Protein AF-A0A832GLR0-F1 (afdb_monomer)

Foldseek 3Di:
DDDDDPVVVDDPVVVVVVVVLVVVVLVCLLQQFALLSLLVVLVVVLVVLVEDDLDLQWHKHDDPSRKIKTKHAAPDDLLLAEEEEEAAQGAKFWKFDLQQWDDDPLFIWGWTAIFFDDQQVVQAPAWKWKWWWFQDPVRDIFTDTAQQDPPGDTKGQHDDDPVPLVVQAVVDDSCRSDDRRSSIITDDRDFDDPDDPDPVVVPPRTSVVVQVVCCVPTVDHSNRSNRITMTMDGYYTWAQDDPVSPDIDHGCVWPVVSVSVVSVVVSPDDNHNHMYMYIYAYDVRVPQDDCRGPPHCVVVVVVLSSCVSSVHHSDPVSSVSNVVSYDYDHDGDDDD

InterPro domains:
  IPR001948 Peptidase M18 [PF02127] (28-335)
  IPR001948 Peptidase M18 [PR00932] (82-98)
  IPR001948 Peptidase M18 [PR00932] (115-135)
  IPR001948 Peptidase M18 [PR00932] (151-168)
  IPR001948 Peptidase M18 [PR00932] (281-299)
  IPR001948 Peptidase M18 [PR00932] (326-336)
  IPR001948 Peptidase M18 [PTHR28570] (14-334)
  IPR023358 Peptidase M18, domain 2 [G3DSA:2.30.250.10] (92-236)

Structure (mmCIF, N/CA/C/O backbone):
data_AF-A0A832GLR0-F1
#
_entry.id   AF-A0A832GLR0-F1
#
loop_
_atom_site.group_PDB
_atom_site.id
_atom_site.type_symbol
_atom_site.label_atom_id
_atom_site.label_alt_id
_atom_site.label_comp_id
_atom_site.label_asym_id
_atom_site.label_entity_id
_atom_site.label_seq_id
_atom_site.pdbx_PDB_ins_code
_atom_site.Cartn_x
_atom_site.Cartn_y
_atom_site.Cartn_z
_atom_site.occupancy
_atom_site.B_iso_or_equiv
_atom_site.auth_seq_id
_atom_site.auth_comp_id
_atom_site.auth_asym_id
_atom_site.auth_atom_id
_atom_site.pdbx_PDB_model_num
ATOM 1 N N . MET A 1 1 ? 0.154 28.293 -25.600 1.00 76.81 1 MET A N 1
ATOM 2 C CA . MET A 1 1 ? -0.725 27.185 -26.030 1.00 76.81 1 MET A CA 1
ATOM 3 C C . MET A 1 1 ? -1.751 27.001 -24.933 1.00 76.81 1 MET A C 1
ATOM 5 O O . MET A 1 1 ? -1.339 26.939 -23.783 1.00 76.81 1 MET A O 1
ATOM 9 N N . GLU A 1 2 ? -3.040 26.994 -25.261 1.00 89.00 2 GLU A N 1
ATOM 10 C CA . GLU A 1 2 ? -4.095 26.697 -24.285 1.00 89.00 2 GLU A CA 1
ATOM 11 C C . GLU A 1 2 ? -4.192 25.177 -24.075 1.00 89.00 2 GLU A C 1
ATOM 13 O O . GLU A 1 2 ? -4.068 24.432 -25.057 1.00 89.00 2 GLU A O 1
ATOM 18 N N . PRO A 1 3 ? -4.366 24.699 -22.829 1.00 90.38 3 PRO A N 1
ATOM 19 C CA . PRO A 1 3 ? -4.576 23.283 -22.564 1.00 90.38 3 PRO A CA 1
ATOM 20 C C . PRO A 1 3 ? -5.894 22.828 -23.201 1.00 90.38 3 PRO A C 1
ATOM 22 O O . PRO A 1 3 ? -6.911 23.510 -23.100 1.00 90.38 3 PRO A O 1
ATOM 25 N N . LYS A 1 4 ? -5.866 21.676 -23.874 1.00 94.50 4 LYS A N 1
ATOM 26 C CA . LYS A 1 4 ? -7.051 21.054 -24.477 1.00 94.50 4 LYS A CA 1
ATOM 27 C C . LYS A 1 4 ? -7.546 19.922 -23.593 1.00 94.50 4 LYS A C 1
ATOM 29 O O . LYS A 1 4 ? -6.740 19.209 -22.999 1.00 94.50 4 LYS A O 1
ATOM 34 N N . HIS A 1 5 ? -8.860 19.745 -23.540 1.00 94.56 5 HIS A N 1
ATOM 35 C CA . HIS A 1 5 ? -9.459 18.648 -22.801 1.00 94.56 5 HIS A CA 1
ATOM 36 C C . HIS A 1 5 ? -9.165 17.313 -23.501 1.00 94.56 5 HIS A C 1
ATOM 38 O O . HIS A 1 5 ? -9.230 17.224 -24.726 1.00 94.56 5 HIS A O 1
ATOM 44 N N . VAL A 1 6 ? -8.851 16.260 -22.738 1.00 94.25 6 VAL A N 1
ATOM 45 C CA . VAL A 1 6 ? -8.443 14.958 -23.303 1.00 94.25 6 VAL A CA 1
ATOM 46 C C . VAL A 1 6 ? -9.524 14.384 -24.225 1.00 94.25 6 VAL A C 1
ATOM 48 O O . VAL A 1 6 ? -9.204 13.919 -25.314 1.00 94.25 6 VAL A O 1
ATOM 51 N N . TYR A 1 7 ? -10.804 14.500 -23.851 1.00 93.56 7 TYR A N 1
ATOM 52 C CA . TYR A 1 7 ? -11.926 14.005 -24.665 1.00 93.56 7 TYR A CA 1
ATOM 53 C C . TYR A 1 7 ? -12.122 14.736 -26.003 1.00 93.56 7 TYR A C 1
ATOM 55 O O . TYR A 1 7 ? -12.775 14.182 -26.885 1.00 93.56 7 TYR A O 1
ATOM 63 N N . ASP A 1 8 ? -11.533 15.922 -26.183 1.00 95.38 8 ASP A N 1
ATOM 64 C CA . ASP A 1 8 ? -11.546 16.634 -27.469 1.00 95.38 8 ASP A CA 1
ATOM 65 C C . ASP A 1 8 ? -10.454 16.122 -28.422 1.00 95.38 8 ASP A C 1
ATOM 67 O O . ASP A 1 8 ? -10.450 16.448 -29.610 1.00 95.38 8 ASP A O 1
ATOM 71 N N . LEU A 1 9 ? -9.489 15.361 -27.895 1.00 95.31 9 LEU A N 1
ATOM 72 C CA . LEU A 1 9 ? -8.311 14.884 -28.619 1.00 95.31 9 LEU A CA 1
ATOM 73 C C . LEU A 1 9 ? -8.406 13.413 -29.022 1.00 95.31 9 LEU A C 1
ATOM 75 O O . LEU A 1 9 ? -7.721 13.010 -29.959 1.00 95.31 9 LEU A O 1
ATOM 79 N N . ILE A 1 10 ? -9.228 12.632 -28.321 1.00 96.06 10 ILE A N 1
ATOM 80 C CA . ILE A 1 10 ? -9.304 11.178 -28.478 1.00 96.06 10 ILE A CA 1
ATOM 81 C C . ILE A 1 10 ? -10.542 10.733 -29.262 1.00 96.06 10 ILE A C 1
ATOM 83 O O . ILE A 1 10 ? -11.628 11.311 -29.162 1.00 96.06 10 ILE A O 1
ATOM 87 N N . GLY A 1 11 ? -10.392 9.656 -30.029 1.00 96.44 11 GLY A N 1
ATOM 88 C CA . GLY A 1 11 ? -11.481 9.025 -30.773 1.00 96.44 11 GLY A CA 1
ATOM 89 C C . GLY A 1 11 ? -12.265 7.986 -29.963 1.00 96.44 11 GLY A C 1
ATOM 90 O O . GLY A 1 11 ? -11.885 7.578 -28.870 1.00 96.44 11 GLY A O 1
ATOM 91 N N . GLU A 1 12 ? -13.346 7.466 -30.548 1.00 95.50 12 GLU A N 1
ATOM 92 C CA . GLU A 1 12 ? -14.192 6.427 -29.928 1.00 95.50 12 GLU A CA 1
ATOM 93 C C . GLU A 1 12 ? -13.445 5.131 -29.581 1.00 95.50 12 GLU A C 1
ATOM 95 O O . GLU A 1 12 ? -13.830 4.408 -28.662 1.00 95.50 12 GLU A O 1
ATOM 100 N N . LYS A 1 13 ? -12.373 4.810 -30.313 1.00 96.69 13 LYS A N 1
ATOM 101 C CA . LYS A 1 13 ? -11.545 3.638 -30.015 1.00 96.69 13 LYS A CA 1
ATOM 102 C C . LYS A 1 13 ? -10.763 3.827 -28.712 1.00 96.69 13 LYS A C 1
ATOM 104 O O . LYS A 1 13 ? -10.806 2.946 -27.863 1.00 96.69 13 LYS A O 1
ATOM 109 N N . GLU A 1 14 ? -10.104 4.972 -28.556 1.00 96.06 14 GLU A N 1
ATOM 110 C CA . GLU A 1 14 ? -9.317 5.308 -27.364 1.00 96.06 14 GLU A CA 1
ATOM 111 C C . GLU A 1 14 ? -10.211 5.431 -26.128 1.00 96.06 14 GLU A C 1
ATOM 113 O O . GLU A 1 14 ? -9.846 4.940 -25.068 1.00 96.06 14 GLU A O 1
ATOM 118 N N . LYS A 1 15 ? -11.431 5.973 -26.264 1.00 94.88 15 LYS A N 1
ATOM 119 C CA . LYS A 1 15 ? -12.416 5.987 -25.166 1.00 94.88 15 LYS A CA 1
ATOM 120 C C . LYS A 1 15 ? -12.714 4.580 -24.634 1.00 94.88 15 LYS A C 1
ATOM 122 O O . LYS A 1 15 ? -12.643 4.350 -23.435 1.00 94.88 15 LYS A O 1
ATOM 127 N N . LYS A 1 16 ? -12.934 3.603 -25.521 1.00 95.50 16 LYS A N 1
ATOM 128 C CA . LYS A 1 16 ? -13.147 2.198 -25.118 1.00 95.50 16 LYS A CA 1
ATOM 129 C C . LYS A 1 16 ? -11.912 1.556 -24.484 1.00 95.50 16 LYS A C 1
ATOM 131 O O . LYS A 1 16 ? -12.044 0.612 -23.706 1.00 95.50 16 LYS A O 1
ATOM 136 N N . GLU A 1 17 ? -10.715 1.989 -24.870 1.00 95.88 17 GLU A N 1
ATOM 137 C CA . GLU A 1 17 ? -9.466 1.542 -24.245 1.00 95.88 17 GLU A CA 1
ATOM 138 C C . GLU A 1 17 ? -9.322 2.141 -22.838 1.00 95.88 17 GLU A C 1
ATOM 140 O O . GLU A 1 17 ? -8.977 1.410 -21.910 1.00 95.88 17 GLU A O 1
ATOM 145 N N . ILE A 1 18 ? -9.692 3.414 -22.658 1.00 95.56 18 ILE A N 1
ATOM 146 C CA . ILE A 1 18 ? -9.757 4.087 -21.354 1.00 95.56 18 ILE A CA 1
ATOM 147 C C . ILE A 1 18 ? -10.745 3.382 -20.425 1.00 95.56 18 ILE A C 1
ATOM 149 O O . ILE A 1 18 ? -10.386 3.119 -19.279 1.00 95.56 18 ILE A O 1
ATOM 153 N N . ASP A 1 19 ? -11.940 3.019 -20.899 1.00 95.25 19 ASP A N 1
ATOM 154 C CA . ASP A 1 19 ? -12.940 2.317 -20.081 1.00 95.25 19 ASP A CA 1
ATOM 155 C C . ASP A 1 19 ? -12.371 1.007 -19.512 1.00 95.25 19 ASP A C 1
ATOM 157 O O . ASP A 1 19 ? -12.383 0.781 -18.303 1.00 95.25 19 ASP A O 1
ATOM 161 N N . LYS A 1 20 ? -11.760 0.178 -20.369 1.00 96.81 20 LYS A N 1
ATOM 162 C CA . LYS A 1 20 ? -11.131 -1.089 -19.955 1.00 96.81 20 LYS A CA 1
ATOM 163 C C . LYS A 1 20 ? -9.955 -0.878 -19.006 1.00 96.81 20 LYS A C 1
ATOM 165 O O . LYS A 1 20 ? -9.793 -1.630 -18.045 1.00 96.81 20 LYS A O 1
ATOM 170 N N . PHE A 1 21 ? -9.118 0.123 -19.282 1.00 97.44 21 PHE A N 1
ATOM 171 C CA . PHE A 1 21 ? -7.998 0.476 -18.413 1.00 97.44 21 PHE A CA 1
ATOM 172 C C . PHE A 1 21 ? -8.498 0.909 -17.029 1.00 97.44 21 PHE A C 1
ATOM 174 O O . PHE A 1 21 ? -7.940 0.516 -16.005 1.00 97.44 21 PHE A O 1
ATOM 181 N N . THR A 1 22 ? -9.596 1.663 -17.003 1.00 97.81 22 THR A N 1
ATOM 182 C CA . THR A 1 22 ? -10.228 2.178 -15.788 1.00 97.81 22 THR A CA 1
ATOM 183 C C . THR A 1 22 ? -10.862 1.054 -14.978 1.00 97.81 22 THR A C 1
ATOM 185 O O . THR A 1 22 ? -10.641 0.988 -13.773 1.00 97.81 22 THR A O 1
ATOM 188 N N . GLU A 1 23 ? -11.577 0.121 -15.611 1.00 98.00 23 GLU A N 1
ATOM 189 C CA . GLU A 1 23 ? -12.117 -1.076 -14.949 1.00 98.00 23 GLU A CA 1
ATOM 190 C C . GLU A 1 23 ? -11.011 -1.894 -14.267 1.00 98.00 23 GLU A C 1
ATOM 192 O O . GLU A 1 23 ? -11.129 -2.262 -13.094 1.00 98.00 23 GLU A O 1
ATOM 197 N N . ALA A 1 24 ? -9.899 -2.127 -14.969 1.00 98.12 24 ALA A N 1
ATOM 198 C CA . ALA A 1 24 ? -8.761 -2.860 -14.423 1.00 98.12 24 ALA A CA 1
ATOM 199 C C . ALA A 1 24 ? -8.062 -2.098 -13.281 1.00 98.12 24 ALA A C 1
ATOM 201 O O . ALA A 1 24 ? -7.611 -2.715 -12.311 1.00 98.12 24 ALA A O 1
ATOM 202 N N . TYR A 1 25 ? -7.990 -0.767 -13.363 1.00 98.56 25 TYR A N 1
ATOM 203 C CA . TYR A 1 25 ? -7.456 0.077 -12.295 1.00 98.56 25 TYR A CA 1
ATOM 204 C C . TYR A 1 25 ? -8.367 0.101 -11.056 1.00 98.56 25 TYR A C 1
ATOM 206 O O . TYR A 1 25 ? -7.884 0.000 -9.926 1.00 98.56 25 TYR A O 1
ATOM 214 N N . VAL A 1 26 ? -9.688 0.158 -11.250 1.00 98.56 26 VAL A N 1
ATOM 215 C CA . VAL A 1 26 ? -10.682 0.056 -10.171 1.00 98.56 26 VAL A CA 1
ATOM 216 C C . VAL A 1 26 ? -10.558 -1.285 -9.448 1.00 98.56 26 VAL A C 1
ATOM 218 O O . VAL A 1 26 ? -10.618 -1.314 -8.217 1.00 98.56 26 VAL A O 1
ATOM 221 N N . GLU A 1 27 ? -10.348 -2.390 -10.170 1.00 98.31 27 GLU A N 1
ATOM 222 C CA . GLU A 1 27 ? -10.112 -3.700 -9.548 1.00 98.31 27 GLU A CA 1
ATOM 223 C C . GLU A 1 27 ? -8.810 -3.722 -8.738 1.00 98.31 27 GLU A C 1
ATOM 225 O O . GLU A 1 27 ? -8.793 -4.189 -7.596 1.00 98.31 27 GLU A O 1
ATOM 230 N N . PHE A 1 28 ? -7.734 -3.159 -9.288 1.00 98.50 28 PHE A N 1
ATOM 231 C CA . PHE A 1 28 ? -6.457 -3.036 -8.590 1.00 98.50 28 PHE A CA 1
ATOM 232 C C . PHE A 1 28 ? -6.599 -2.249 -7.276 1.00 98.50 28 PHE A C 1
ATOM 234 O O . PHE A 1 28 ? -6.287 -2.783 -6.216 1.00 98.50 28 PHE A O 1
ATOM 241 N N . LEU A 1 29 ? -7.182 -1.044 -7.292 1.00 97.88 29 LEU A N 1
ATOM 242 C CA . LEU A 1 29 ? -7.436 -0.257 -6.070 1.00 97.88 29 LEU A CA 1
ATOM 243 C C . LEU A 1 29 ? -8.386 -0.938 -5.073 1.00 97.88 29 LEU A C 1
ATOM 245 O O . LEU A 1 29 ? -8.389 -0.637 -3.874 1.00 97.88 29 LEU A O 1
ATOM 249 N N . SER A 1 30 ? -9.266 -1.804 -5.569 1.00 97.88 30 SER A N 1
ATOM 250 C CA . SER A 1 30 ? -10.220 -2.528 -4.732 1.00 97.88 30 SER A CA 1
ATOM 251 C C . SER A 1 30 ? -9.571 -3.681 -3.975 1.00 97.88 30 SER A C 1
ATOM 253 O O . SER A 1 30 ? -10.053 -4.030 -2.906 1.00 97.88 30 SER A O 1
ATOM 255 N N . THR A 1 31 ? -8.496 -4.257 -4.509 1.00 96.25 31 THR A N 1
ATOM 256 C CA . THR A 1 31 ? -7.853 -5.466 -3.968 1.00 96.25 31 THR A CA 1
ATOM 257 C C . THR A 1 31 ? -6.491 -5.199 -3.335 1.00 96.25 31 THR A C 1
ATOM 259 O O . THR A 1 31 ? -6.033 -5.993 -2.516 1.00 96.25 31 THR A O 1
ATOM 262 N N . VAL A 1 32 ? -5.858 -4.078 -3.680 1.00 97.88 32 VAL A N 1
ATOM 263 C CA . VAL A 1 32 ? -4.527 -3.688 -3.216 1.00 97.88 32 VAL A CA 1
ATOM 264 C C . VAL A 1 32 ? -4.638 -2.466 -2.307 1.00 97.88 32 VAL A C 1
ATOM 266 O O . VAL A 1 32 ? -4.861 -1.343 -2.768 1.00 97.88 32 VAL A O 1
ATOM 269 N N . LYS A 1 33 ? -4.483 -2.678 -0.995 1.00 98.00 33 LYS A N 1
ATOM 270 C CA . LYS A 1 33 ? -4.663 -1.639 0.032 1.00 98.00 33 LYS A CA 1
ATOM 271 C C . LYS A 1 33 ? -3.385 -1.304 0.794 1.00 98.00 33 LYS A C 1
ATOM 273 O O . LYS A 1 33 ? -3.345 -0.289 1.491 1.00 98.00 33 LYS A O 1
ATOM 278 N N . THR A 1 34 ? -2.340 -2.109 0.642 1.00 98.31 34 THR A N 1
ATOM 279 C CA . THR A 1 34 ? -1.041 -1.945 1.305 1.00 98.31 34 THR A CA 1
ATOM 280 C C . THR A 1 34 ? 0.116 -2.053 0.316 1.00 98.31 34 THR A C 1
ATOM 282 O O . THR A 1 34 ? -0.008 -2.635 -0.760 1.00 98.31 34 THR A O 1
ATOM 285 N N . GLU A 1 35 ? 1.281 -1.545 0.705 1.00 97.88 35 GLU A N 1
ATOM 286 C CA . GLU A 1 35 ? 2.527 -1.659 -0.053 1.00 97.88 35 GLU A CA 1
ATOM 287 C C . GLU A 1 35 ? 2.918 -3.124 -0.310 1.00 97.88 35 GLU A C 1
ATOM 289 O O . GLU A 1 35 ? 3.416 -3.465 -1.382 1.00 97.88 35 GLU A O 1
ATOM 294 N N . ARG A 1 36 ? 2.633 -4.020 0.647 1.00 98.06 36 ARG A N 1
ATOM 295 C CA . ARG A 1 36 ? 2.911 -5.458 0.512 1.00 98.06 36 ARG A CA 1
ATOM 296 C C . ARG A 1 36 ? 2.047 -6.092 -0.571 1.00 98.06 36 ARG A C 1
ATOM 298 O O . ARG A 1 36 ? 2.546 -6.841 -1.405 1.00 98.06 36 ARG A O 1
ATOM 305 N N . GLU A 1 37 ? 0.767 -5.744 -0.586 1.00 98.50 37 GLU A N 1
ATOM 306 C CA . GLU A 1 37 ? -0.168 -6.206 -1.611 1.00 98.50 37 GLU A CA 1
ATOM 307 C C . GLU A 1 37 ? 0.171 -5.626 -2.987 1.00 98.50 37 GLU A C 1
ATOM 309 O O . GLU A 1 37 ? 0.035 -6.334 -3.981 1.00 98.50 37 GLU A O 1
ATOM 314 N N . SER A 1 38 ? 0.678 -4.388 -3.060 1.00 98.56 38 SER A N 1
ATOM 315 C CA . SER A 1 38 ? 1.163 -3.798 -4.315 1.00 98.56 38 SER A CA 1
ATOM 316 C C . SER A 1 38 ? 2.323 -4.609 -4.888 1.00 98.56 38 SER A C 1
ATOM 318 O O . SER A 1 38 ? 2.305 -4.976 -6.064 1.00 98.56 38 SER A O 1
ATOM 320 N N . VAL A 1 39 ? 3.316 -4.947 -4.056 1.00 98.62 39 VAL A N 1
ATOM 321 C CA . VAL A 1 39 ? 4.443 -5.792 -4.478 1.00 98.62 39 VAL A CA 1
ATOM 322 C C . VAL A 1 39 ? 3.957 -7.169 -4.927 1.00 98.62 39 VAL A C 1
ATOM 324 O O . VAL A 1 39 ? 4.367 -7.628 -5.994 1.00 98.62 39 VAL A O 1
ATOM 327 N N . GLU A 1 40 ? 3.077 -7.816 -4.159 1.00 98.31 40 GLU A N 1
ATOM 328 C CA . GLU A 1 40 ? 2.496 -9.120 -4.506 1.00 98.31 40 GLU A CA 1
ATOM 329 C C . GLU A 1 40 ? 1.787 -9.074 -5.865 1.00 98.31 40 GLU A C 1
ATOM 331 O O . GLU A 1 40 ? 2.110 -9.872 -6.749 1.00 98.31 40 GLU A O 1
ATOM 336 N N . PHE A 1 41 ? 0.907 -8.090 -6.068 1.00 98.56 41 PHE A N 1
ATOM 337 C CA . PHE A 1 41 ? 0.162 -7.891 -7.309 1.00 98.56 41 PHE A CA 1
ATOM 338 C C . PHE A 1 41 ? 1.092 -7.737 -8.519 1.00 98.56 41 PHE A C 1
ATOM 340 O O . PHE A 1 41 ? 0.956 -8.456 -9.516 1.00 98.56 41 PHE A O 1
ATOM 347 N N . PHE A 1 42 ? 2.076 -6.838 -8.436 1.00 98.62 42 PHE A N 1
ATOM 348 C CA . PHE A 1 42 ? 3.004 -6.605 -9.542 1.00 98.62 42 PHE A CA 1
ATOM 349 C C . PHE A 1 42 ? 3.908 -7.815 -9.795 1.00 98.62 42 PHE A C 1
ATOM 351 O O . PHE A 1 42 ? 4.151 -8.159 -10.951 1.00 98.62 42 PHE A O 1
ATOM 358 N N . CYS A 1 43 ? 4.361 -8.518 -8.753 1.00 98.44 43 CYS A N 1
ATOM 359 C CA . CYS A 1 43 ? 5.155 -9.738 -8.907 1.00 98.44 43 CYS A CA 1
ATOM 360 C C . CYS A 1 43 ? 4.368 -10.860 -9.587 1.00 98.44 43 CYS A C 1
ATOM 362 O O . CYS A 1 43 ? 4.898 -11.548 -10.459 1.00 98.44 43 CYS A O 1
ATOM 364 N N . GLU A 1 44 ? 3.108 -11.069 -9.205 1.00 98.12 44 GLU A N 1
ATOM 365 C CA . GLU A 1 44 ? 2.242 -12.048 -9.861 1.00 98.12 44 GLU A CA 1
ATOM 366 C C . GLU A 1 44 ? 2.019 -11.706 -11.334 1.00 98.12 44 GLU A C 1
ATOM 368 O O . GLU A 1 44 ? 2.117 -12.587 -12.191 1.00 98.12 44 GLU A O 1
ATOM 373 N N . ALA A 1 45 ? 1.768 -10.432 -11.641 1.00 97.94 45 ALA A N 1
ATOM 374 C CA . ALA A 1 45 ? 1.624 -9.970 -13.013 1.00 97.94 45 ALA A CA 1
ATOM 375 C C . ALA A 1 45 ? 2.920 -10.159 -13.824 1.00 97.94 45 ALA A C 1
ATOM 377 O O . ALA A 1 45 ? 2.864 -10.678 -14.933 1.00 97.94 45 ALA A O 1
ATOM 378 N N . LEU A 1 46 ? 4.087 -9.828 -13.263 1.00 98.12 46 LEU A N 1
ATOM 379 C CA . LEU A 1 46 ? 5.395 -10.035 -13.899 1.00 98.12 46 LEU A CA 1
ATOM 380 C C . LEU A 1 46 ? 5.660 -11.511 -14.211 1.00 98.12 46 LEU A C 1
ATOM 382 O O . LEU A 1 46 ? 6.063 -11.844 -15.324 1.00 98.12 46 LEU A O 1
ATOM 386 N N . ARG A 1 47 ? 5.392 -12.410 -13.256 1.00 97.69 47 ARG A N 1
ATOM 387 C CA . ARG A 1 47 ? 5.565 -13.858 -13.454 1.00 97.69 47 ARG A CA 1
ATOM 388 C C . ARG A 1 47 ? 4.666 -14.396 -14.568 1.00 97.69 47 ARG A C 1
ATOM 390 O O . ARG A 1 47 ? 5.111 -15.244 -15.335 1.00 97.69 47 ARG A O 1
ATOM 397 N N . LYS A 1 48 ? 3.430 -13.895 -14.688 1.00 97.06 48 LYS A N 1
ATOM 398 C CA . LYS A 1 48 ? 2.509 -14.261 -15.783 1.00 97.06 48 LYS A CA 1
ATOM 399 C C . LYS A 1 48 ? 3.031 -13.830 -17.158 1.00 97.06 48 LYS A C 1
ATOM 401 O O . LYS A 1 48 ? 2.805 -14.542 -18.127 1.00 97.06 48 LYS A O 1
ATOM 406 N N . GLU A 1 49 ? 3.767 -12.723 -17.225 1.00 95.25 49 GLU A N 1
ATOM 407 C CA . GLU A 1 49 ? 4.441 -12.238 -18.441 1.00 95.25 49 GLU A CA 1
ATOM 408 C C . GLU A 1 49 ? 5.808 -12.912 -18.691 1.00 95.25 49 GLU A C 1
ATOM 410 O O . GLU A 1 49 ? 6.509 -12.563 -19.635 1.00 95.25 49 GLU A O 1
ATOM 415 N N . GLY A 1 50 ? 6.217 -13.873 -17.852 1.00 95.69 50 GLY A N 1
ATOM 416 C CA . GLY A 1 50 ? 7.464 -14.627 -18.018 1.00 95.69 50 GLY A CA 1
ATOM 417 C C . GLY A 1 50 ? 8.707 -13.991 -17.388 1.00 95.69 50 GLY A C 1
ATOM 418 O O . GLY A 1 50 ? 9.803 -14.539 -17.526 1.00 95.69 50 GLY A O 1
ATOM 419 N N . PHE A 1 51 ? 8.565 -12.882 -16.656 1.00 96.88 51 PHE A N 1
ATOM 420 C CA . PHE A 1 51 ? 9.678 -12.293 -15.911 1.00 96.88 51 PHE A CA 1
ATOM 421 C C . PHE A 1 51 ? 10.090 -13.199 -14.747 1.00 96.88 51 PHE A C 1
ATOM 423 O O . PHE A 1 51 ? 9.260 -13.846 -14.103 1.00 96.88 51 PHE A O 1
ATOM 430 N N . GLN A 1 52 ? 11.386 -13.198 -14.435 1.00 95.44 52 GLN A N 1
ATOM 431 C CA . GLN A 1 52 ? 11.966 -14.013 -13.369 1.00 95.44 52 GLN A CA 1
ATOM 432 C C . GLN A 1 52 ? 12.648 -13.144 -12.315 1.00 95.44 52 GLN A C 1
ATOM 434 O O . GLN A 1 52 ? 13.254 -12.117 -12.627 1.00 95.44 52 GLN A O 1
ATOM 439 N N . GLU A 1 53 ? 12.594 -13.572 -11.058 1.00 96.62 53 GLU A N 1
ATOM 440 C CA . GLU A 1 53 ? 13.341 -12.897 -10.002 1.00 96.62 53 GLU A CA 1
ATOM 441 C C . GLU A 1 53 ? 14.848 -13.052 -10.265 1.00 96.62 53 GLU A C 1
ATOM 443 O O . GLU A 1 53 ? 15.343 -14.163 -10.450 1.00 96.62 53 GLU A O 1
ATOM 448 N N . GLY A 1 54 ? 15.572 -11.935 -10.366 1.00 94.44 54 GLY A N 1
ATOM 449 C CA . GLY A 1 54 ? 16.983 -11.927 -10.770 1.00 94.44 54 GLY A CA 1
ATOM 450 C C . GLY A 1 54 ? 17.240 -12.241 -12.254 1.00 94.44 54 GLY A C 1
ATOM 451 O O . GLY A 1 54 ? 18.388 -12.479 -12.633 1.00 94.44 54 GLY A O 1
ATOM 452 N N . GLY A 1 55 ? 16.208 -12.248 -13.105 1.00 94.12 55 GLY A N 1
ATOM 453 C CA . GLY A 1 55 ? 16.329 -12.564 -14.531 1.00 94.12 55 GLY A CA 1
ATOM 454 C C . GLY A 1 55 ? 17.282 -11.627 -15.283 1.00 94.12 55 GLY A C 1
ATOM 455 O O . GLY A 1 55 ? 17.236 -10.412 -15.132 1.00 94.12 55 GLY A O 1
ATOM 456 N N . GLN A 1 56 ? 18.166 -12.166 -16.129 1.00 89.44 56 GLN A N 1
ATOM 457 C CA . GLN A 1 56 ? 19.203 -11.340 -16.761 1.00 89.44 56 GLN A CA 1
ATOM 458 C C . GLN A 1 56 ? 18.613 -10.286 -17.709 1.00 89.44 56 GLN A C 1
ATOM 460 O O . GLN A 1 56 ? 18.843 -9.095 -17.505 1.00 89.44 56 GLN A O 1
ATOM 465 N N . ARG A 1 57 ? 17.857 -10.706 -18.733 1.00 91.44 57 ARG A N 1
ATOM 466 C CA . ARG A 1 57 ? 17.294 -9.806 -19.756 1.00 91.44 57 ARG A CA 1
ATOM 467 C C . ARG A 1 57 ? 16.006 -9.131 -19.296 1.00 91.44 57 ARG A C 1
ATOM 469 O O . ARG A 1 57 ? 15.867 -7.926 -19.458 1.00 91.44 57 ARG A O 1
ATOM 476 N N . GLU A 1 58 ? 15.100 -9.906 -18.725 1.00 95.44 58 GLU A N 1
ATOM 477 C CA . GLU A 1 58 ? 13.828 -9.459 -18.165 1.00 95.44 58 GLU A CA 1
ATOM 478 C C . GLU A 1 58 ? 13.741 -10.034 -16.763 1.00 95.44 58 GLU A C 1
ATOM 480 O O . GLU A 1 58 ? 13.773 -11.254 -16.580 1.00 95.44 58 GLU A O 1
ATOM 485 N N . GLY A 1 59 ? 13.709 -9.159 -15.766 1.00 96.69 59 GLY A N 1
ATOM 486 C CA . GLY A 1 59 ? 13.744 -9.610 -14.391 1.00 96.69 59 GLY A CA 1
ATOM 487 C C . GLY A 1 59 ? 13.143 -8.626 -13.417 1.00 96.69 59 GLY A C 1
ATOM 488 O O . GLY A 1 59 ? 12.812 -7.489 -13.758 1.00 96.69 59 GLY A O 1
ATOM 489 N N . PHE A 1 60 ? 12.974 -9.102 -12.194 1.00 98.38 60 PHE A N 1
ATOM 490 C CA . PHE A 1 60 ? 12.561 -8.277 -11.075 1.00 98.38 60 PHE A CA 1
ATOM 491 C C . PHE A 1 60 ? 13.313 -8.648 -9.800 1.00 98.38 60 PHE A C 1
ATOM 493 O O . PHE A 1 60 ? 13.965 -9.687 -9.718 1.00 98.38 60 PHE A O 1
ATOM 500 N N . PHE A 1 61 ? 13.262 -7.765 -8.815 1.00 97.88 61 PHE A N 1
ATOM 501 C CA . PHE A 1 61 ? 13.913 -7.920 -7.526 1.00 97.88 61 PHE A CA 1
ATOM 502 C C . PHE A 1 61 ? 12.980 -7.393 -6.443 1.00 97.88 61 PHE A C 1
ATOM 504 O O . PHE A 1 61 ? 12.525 -6.249 -6.518 1.00 97.88 61 PHE A O 1
ATOM 511 N N . VAL A 1 62 ? 12.710 -8.229 -5.442 1.00 98.06 62 VAL A N 1
ATOM 512 C CA . VAL A 1 62 ? 11.874 -7.880 -4.294 1.00 98.06 62 VAL A CA 1
ATOM 513 C C . VAL A 1 62 ? 12.746 -7.725 -3.061 1.00 98.06 62 VAL A C 1
ATOM 515 O O . VAL A 1 62 ? 13.597 -8.562 -2.767 1.00 98.06 62 VAL A O 1
ATOM 518 N N . TYR A 1 63 ? 12.486 -6.682 -2.277 1.00 97.50 63 TYR A N 1
ATOM 519 C CA . TYR A 1 63 ? 13.106 -6.522 -0.970 1.00 97.50 63 TYR A CA 1
ATOM 520 C C . TYR A 1 63 ? 12.050 -6.326 0.117 1.00 97.50 63 TYR A C 1
ATOM 522 O O . TYR A 1 63 ? 11.210 -5.427 0.053 1.00 97.50 63 TYR A O 1
ATOM 530 N N . LYS A 1 64 ? 12.072 -7.225 1.113 1.00 95.00 64 LYS A N 1
ATOM 531 C CA . LYS A 1 64 ? 11.158 -7.270 2.274 1.00 95.00 64 LYS A CA 1
ATOM 532 C C . LYS A 1 64 ? 9.658 -7.282 1.942 1.00 95.00 64 LYS A C 1
ATOM 534 O O . LYS A 1 64 ? 8.842 -7.020 2.827 1.00 95.00 64 LYS A O 1
ATOM 539 N N . ASN A 1 65 ? 9.302 -7.615 0.700 1.00 96.50 65 ASN A N 1
ATOM 540 C CA . ASN A 1 65 ? 7.943 -7.511 0.165 1.00 96.50 65 ASN A CA 1
ATOM 541 C C . ASN A 1 65 ? 7.351 -6.095 0.337 1.00 96.50 65 ASN A C 1
ATOM 543 O O . ASN A 1 65 ? 6.177 -5.957 0.636 1.00 96.50 65 ASN A O 1
ATOM 547 N N . LYS A 1 66 ? 8.189 -5.052 0.247 1.00 97.19 66 LYS A N 1
ATOM 548 C CA . LYS A 1 66 ? 7.781 -3.630 0.298 1.00 97.19 66 LYS A CA 1
ATOM 549 C C . LYS A 1 66 ? 8.502 -2.751 -0.723 1.00 97.19 66 LYS A C 1
ATOM 551 O O . LYS A 1 66 ? 8.159 -1.596 -0.900 1.00 97.19 66 LYS A O 1
ATOM 556 N N . PHE A 1 67 ? 9.523 -3.296 -1.373 1.00 98.19 67 PHE A N 1
ATOM 557 C CA . PHE A 1 67 ? 10.210 -2.675 -2.490 1.00 98.19 67 PHE A CA 1
ATOM 558 C C . PHE A 1 67 ? 10.217 -3.665 -3.646 1.00 98.19 67 PHE A C 1
ATOM 560 O O . PHE A 1 67 ? 10.518 -4.849 -3.442 1.00 98.19 67 PHE A O 1
ATOM 567 N N . LEU A 1 68 ? 9.922 -3.171 -4.843 1.00 98.62 68 LEU A N 1
ATOM 568 C CA . LEU A 1 68 ? 10.004 -3.933 -6.079 1.00 98.62 68 LEU A CA 1
ATOM 569 C C . LEU A 1 68 ? 10.727 -3.104 -7.132 1.00 98.62 68 LEU A C 1
ATOM 571 O O . LEU A 1 68 ? 10.396 -1.949 -7.375 1.00 98.62 68 LEU A O 1
ATOM 575 N N . ALA A 1 69 ? 11.682 -3.734 -7.798 1.00 98.44 69 ALA A N 1
ATOM 576 C CA . ALA A 1 69 ? 12.259 -3.227 -9.026 1.00 98.44 69 ALA A CA 1
ATOM 577 C C . ALA A 1 69 ? 12.010 -4.228 -10.148 1.00 98.44 69 ALA A C 1
ATOM 579 O O . ALA A 1 69 ? 12.257 -5.416 -9.955 1.00 98.44 69 ALA A O 1
ATOM 580 N N . CYS A 1 70 ? 11.580 -3.774 -11.320 1.00 98.44 70 CYS A N 1
ATOM 581 C CA . CYS A 1 70 ? 11.500 -4.608 -12.518 1.00 98.44 70 CYS A CA 1
ATOM 582 C C . CYS A 1 70 ? 12.221 -3.944 -13.688 1.00 98.44 70 CYS A C 1
ATOM 584 O O . CYS A 1 70 ? 12.186 -2.725 -13.847 1.00 98.44 70 CYS A O 1
ATOM 586 N N . TRP A 1 71 ? 12.916 -4.744 -14.495 1.00 98.00 71 TRP A N 1
ATOM 587 C CA . TRP A 1 71 ? 13.731 -4.247 -15.596 1.00 98.00 71 TRP A CA 1
ATOM 588 C C . TRP A 1 71 ? 13.567 -5.065 -16.867 1.00 98.00 71 TRP A C 1
ATOM 590 O O . TRP A 1 71 ? 13.323 -6.273 -16.846 1.00 98.00 71 TRP A O 1
ATOM 600 N N . ARG A 1 72 ? 13.788 -4.384 -17.989 1.00 97.44 72 ARG A N 1
ATOM 601 C CA . ARG A 1 72 ? 13.988 -4.985 -19.305 1.00 97.44 72 ARG A CA 1
ATOM 602 C C . ARG A 1 72 ? 15.266 -4.409 -19.894 1.00 97.44 72 ARG A C 1
ATOM 604 O O . ARG A 1 72 ? 15.376 -3.195 -20.075 1.00 97.44 72 ARG A O 1
ATOM 611 N N . ARG A 1 73 ? 16.241 -5.271 -20.179 1.00 95.88 73 ARG A N 1
ATOM 612 C CA . ARG A 1 73 ? 17.515 -4.864 -20.775 1.00 95.88 73 ARG A CA 1
ATOM 613 C C . ARG A 1 73 ? 17.308 -4.301 -22.167 1.00 95.88 73 ARG A C 1
ATOM 615 O O . ARG A 1 73 ? 16.554 -4.856 -22.970 1.00 95.88 73 ARG A O 1
ATOM 622 N N . GLY A 1 74 ? 18.011 -3.208 -22.423 1.00 96.25 74 GLY A N 1
ATOM 623 C CA . GLY A 1 74 ? 18.034 -2.573 -23.724 1.00 96.25 74 GLY A CA 1
ATOM 624 C C . GLY A 1 74 ? 19.097 -3.141 -24.650 1.00 96.25 74 GLY A C 1
ATOM 625 O O . GLY A 1 74 ? 19.843 -4.054 -24.307 1.00 96.25 74 GLY A O 1
ATOM 626 N N . GLN A 1 75 ? 19.154 -2.566 -25.847 1.00 96.50 75 GLN A N 1
ATOM 627 C CA . GLN A 1 75 ? 20.183 -2.868 -26.845 1.00 96.50 75 GLN A CA 1
ATOM 628 C C . GLN A 1 75 ? 21.522 -2.188 -26.519 1.00 96.50 75 GLN A C 1
ATOM 630 O O . GLN A 1 75 ? 22.583 -2.692 -26.880 1.00 96.50 75 GLN A O 1
ATOM 635 N N . LYS A 1 76 ? 21.476 -1.023 -25.864 1.00 97.31 76 LYS A N 1
ATOM 636 C CA . LYS A 1 76 ? 22.649 -0.291 -25.381 1.00 97.31 76 LYS A CA 1
ATOM 637 C C . LYS A 1 76 ? 23.136 -0.873 -24.054 1.00 97.31 76 LYS A C 1
ATOM 639 O O . LYS A 1 76 ? 22.325 -1.291 -23.231 1.00 97.31 76 LYS A O 1
ATOM 644 N N . THR A 1 77 ? 24.454 -0.841 -23.846 1.00 96.62 77 THR A N 1
ATOM 645 C CA . THR A 1 77 ? 25.072 -1.201 -22.559 1.00 96.62 77 THR A CA 1
ATOM 646 C C . THR A 1 77 ? 24.592 -0.276 -21.443 1.00 96.62 77 THR A C 1
ATOM 648 O O . THR A 1 77 ? 24.275 0.889 -21.689 1.00 96.62 77 THR A O 1
ATOM 651 N N . LEU A 1 78 ? 24.599 -0.765 -20.203 1.00 96.56 78 LEU A N 1
ATOM 652 C CA . LEU A 1 78 ? 24.285 0.016 -19.009 1.00 96.56 78 LEU A CA 1
ATOM 653 C C . LEU A 1 78 ? 25.130 1.290 -18.881 1.00 96.56 78 LEU A C 1
ATOM 655 O O . LEU A 1 78 ? 24.631 2.273 -18.339 1.00 96.56 78 LEU A O 1
ATOM 659 N N . LYS A 1 79 ? 26.360 1.322 -19.418 1.00 96.19 79 LYS A N 1
ATOM 660 C CA . LYS A 1 79 ? 27.211 2.530 -19.424 1.00 96.19 79 LYS A CA 1
ATOM 661 C C . LYS A 1 79 ? 26.563 3.727 -20.127 1.00 96.19 79 LYS A C 1
ATOM 663 O O . LYS A 1 79 ? 26.826 4.861 -19.753 1.00 96.19 79 LYS A O 1
ATOM 668 N N . GLU A 1 80 ? 25.666 3.477 -21.083 1.00 97.62 80 GLU A N 1
ATOM 669 C CA . GLU A 1 80 ? 24.883 4.501 -21.797 1.00 97.62 80 GLU A CA 1
ATOM 670 C C . GLU A 1 80 ? 23.649 4.975 -20.998 1.00 97.62 80 GLU A C 1
ATOM 672 O O . GLU A 1 80 ? 22.837 5.772 -21.483 1.00 97.62 80 GLU A O 1
ATOM 677 N N . GLY A 1 81 ? 23.495 4.476 -19.771 1.00 97.62 81 GLY A N 1
ATOM 678 C CA . GLY A 1 81 ? 22.487 4.879 -18.805 1.00 97.62 81 GLY A CA 1
ATOM 679 C C . GLY A 1 81 ? 21.195 4.068 -18.838 1.00 97.62 81 GLY A C 1
ATOM 680 O O . GLY A 1 81 ? 20.880 3.331 -19.775 1.00 97.62 81 GLY A O 1
ATOM 681 N N . LEU A 1 82 ? 20.411 4.254 -17.778 1.00 98.25 82 LEU A N 1
ATOM 682 C CA . LEU A 1 82 ? 19.100 3.648 -17.570 1.00 98.25 82 LEU A CA 1
ATOM 683 C C . LEU A 1 82 ? 17.969 4.608 -17.970 1.00 98.25 82 LEU A C 1
ATOM 685 O O . LEU A 1 82 ? 18.151 5.831 -18.060 1.00 98.25 82 LEU A O 1
ATOM 689 N N . ARG A 1 83 ? 16.773 4.056 -18.185 1.00 98.38 83 ARG A N 1
ATOM 690 C CA . ARG A 1 83 ? 15.510 4.808 -18.245 1.00 98.38 83 ARG A CA 1
ATOM 691 C C . ARG A 1 83 ? 14.637 4.361 -17.087 1.00 98.38 83 ARG A C 1
ATOM 693 O O . ARG A 1 83 ? 14.169 3.228 -17.084 1.00 98.38 83 ARG A O 1
ATOM 700 N N . ILE A 1 84 ? 14.496 5.230 -16.095 1.00 98.44 84 ILE A N 1
ATOM 701 C CA . ILE A 1 84 ? 13.874 4.894 -14.818 1.00 98.44 84 ILE A CA 1
ATOM 702 C C . ILE A 1 84 ? 12.528 5.598 -14.698 1.00 98.44 84 ILE A C 1
ATOM 704 O O . ILE A 1 84 ? 12.440 6.794 -14.973 1.00 98.44 84 ILE A O 1
ATOM 708 N N . ILE A 1 85 ? 11.512 4.872 -14.244 1.00 98.50 85 ILE A N 1
ATOM 709 C CA . ILE A 1 85 ? 10.319 5.462 -13.635 1.00 98.50 85 ILE A CA 1
ATOM 710 C C . ILE A 1 85 ? 10.280 5.035 -12.169 1.00 98.50 85 ILE A C 1
ATOM 712 O O . ILE A 1 85 ? 10.549 3.874 -11.857 1.00 98.50 85 ILE A O 1
ATOM 716 N N . VAL A 1 86 ? 9.999 5.974 -11.272 1.00 97.81 86 VAL A N 1
ATOM 717 C CA . VAL A 1 86 ? 9.886 5.720 -9.833 1.00 97.81 86 VAL A CA 1
ATOM 718 C C . VAL A 1 86 ? 8.531 6.209 -9.353 1.00 97.81 86 VAL A C 1
ATOM 720 O O . VAL A 1 86 ? 8.193 7.355 -9.628 1.00 97.81 86 VAL A O 1
ATOM 723 N N . SER A 1 87 ? 7.820 5.354 -8.622 1.00 97.75 87 SER A N 1
ATOM 724 C CA . SER A 1 87 ? 6.596 5.685 -7.883 1.00 97.75 87 SER A CA 1
ATOM 725 C C . SER A 1 87 ? 6.658 5.066 -6.494 1.00 97.75 87 SER A C 1
ATOM 727 O O . SER A 1 87 ? 7.335 4.045 -6.294 1.00 97.75 87 SER A O 1
ATOM 729 N N . HIS A 1 88 ? 5.944 5.646 -5.535 1.00 98.12 88 HIS A N 1
ATOM 730 C CA . HIS A 1 88 ? 5.752 4.996 -4.243 1.00 98.12 88 HIS A CA 1
ATOM 731 C C . HIS A 1 88 ? 4.462 4.174 -4.216 1.00 98.12 88 HIS A C 1
ATOM 733 O O . HIS A 1 88 ? 3.570 4.312 -5.051 1.00 98.12 88 HIS A O 1
ATOM 739 N N . ILE A 1 89 ? 4.414 3.209 -3.304 1.00 98.25 89 ILE A N 1
ATOM 740 C CA . ILE A 1 89 ? 3.308 2.250 -3.168 1.00 98.25 89 ILE A CA 1
ATOM 741 C C . ILE A 1 89 ? 2.756 2.182 -1.743 1.00 98.25 89 ILE A C 1
ATOM 743 O O . ILE A 1 89 ? 1.764 1.478 -1.502 1.00 98.25 89 ILE A O 1
ATOM 747 N N . ASP A 1 90 ? 3.382 2.901 -0.809 1.00 97.94 90 ASP A N 1
ATOM 748 C CA . ASP A 1 90 ? 2.808 3.200 0.493 1.00 97.94 90 ASP A CA 1
ATOM 749 C C . ASP A 1 90 ? 1.807 4.354 0.406 1.00 97.94 90 ASP A C 1
ATOM 751 O O . ASP A 1 90 ? 1.874 5.187 -0.488 1.00 97.94 90 ASP A O 1
ATOM 755 N N . THR A 1 91 ? 0.850 4.349 1.330 1.00 96.94 91 THR A N 1
ATOM 756 C CA . THR A 1 91 ? -0.270 5.294 1.388 1.00 96.94 91 THR A CA 1
ATOM 757 C C . THR A 1 91 ? -0.547 5.605 2.861 1.00 96.94 91 THR A C 1
ATOM 759 O O . THR A 1 91 ? -0.373 4.708 3.702 1.00 96.94 91 THR A O 1
ATOM 762 N N . PRO A 1 92 ? -1.045 6.805 3.216 1.00 98.00 92 PRO A N 1
ATOM 763 C CA . PRO A 1 92 ? -1.382 7.134 4.590 1.00 98.00 92 PRO A CA 1
ATOM 764 C C . PRO A 1 92 ? -2.430 6.173 5.160 1.00 98.00 92 PRO A C 1
ATOM 766 O O . PRO A 1 92 ? -3.408 5.813 4.496 1.00 98.00 92 PRO A O 1
ATOM 769 N N . ARG A 1 93 ? -2.220 5.725 6.398 1.00 98.38 93 ARG A N 1
ATOM 770 C CA . ARG A 1 93 ? -3.013 4.661 7.043 1.00 98.38 93 ARG A CA 1
ATOM 771 C C . ARG A 1 93 ? -2.938 4.720 8.564 1.00 98.38 93 ARG A C 1
ATOM 773 O O . ARG A 1 93 ? -2.279 5.593 9.127 1.00 98.38 93 ARG A O 1
ATOM 780 N N . LEU A 1 94 ? -3.603 3.784 9.238 1.00 98.62 94 LEU A N 1
ATOM 781 C CA . LEU A 1 94 ? -3.481 3.586 10.682 1.00 98.62 94 LEU A CA 1
ATOM 782 C C . LEU A 1 94 ? -2.847 2.229 10.971 1.00 98.62 94 LEU A C 1
ATOM 784 O O . LEU A 1 94 ? -3.477 1.204 10.755 1.00 98.62 94 LEU A O 1
ATOM 788 N N . ASP A 1 95 ? -1.632 2.205 11.501 1.00 98.44 95 ASP A N 1
ATOM 789 C CA . ASP A 1 95 ? -0.973 0.959 11.886 1.00 98.44 95 ASP A CA 1
ATOM 790 C C . ASP A 1 95 ? -1.324 0.582 13.323 1.00 98.44 95 ASP A C 1
ATOM 792 O O . ASP A 1 95 ? -1.440 1.440 14.202 1.00 98.44 95 ASP A O 1
ATOM 796 N N . LEU A 1 96 ? -1.481 -0.710 13.594 1.00 98.50 96 LEU A N 1
ATOM 797 C CA . LEU A 1 96 ? -1.653 -1.197 14.957 1.00 98.50 96 LEU A CA 1
ATOM 798 C C . LEU A 1 96 ? -0.353 -1.025 15.753 1.00 98.50 96 LEU A C 1
ATOM 800 O O . LEU A 1 96 ? 0.747 -1.263 15.256 1.00 98.50 96 LEU A O 1
ATOM 804 N N . LYS A 1 97 ? -0.470 -0.625 17.024 1.00 98.12 97 LYS A N 1
ATOM 805 C CA . LYS A 1 97 ? 0.677 -0.611 17.948 1.00 98.12 97 LYS A CA 1
ATOM 806 C C . LYS A 1 97 ? 1.103 -2.038 18.314 1.00 98.12 97 LYS A C 1
ATOM 808 O O . LYS A 1 97 ? 0.312 -2.962 18.204 1.00 98.12 97 LYS A O 1
ATOM 813 N N . LEU A 1 98 ? 2.312 -2.190 18.865 1.00 96.69 98 LEU A N 1
ATOM 814 C CA . LEU A 1 98 ? 2.871 -3.488 19.295 1.00 96.69 98 LEU A CA 1
ATOM 815 C C . LEU A 1 98 ? 1.990 -4.252 20.299 1.00 96.69 98 LEU A C 1
ATOM 817 O O . LEU A 1 98 ? 1.931 -5.475 20.277 1.00 96.69 98 LEU A O 1
ATOM 821 N N . HIS A 1 99 ? 1.297 -3.525 21.179 1.00 97.06 99 HIS A N 1
ATOM 822 C CA . HIS A 1 99 ? 0.308 -4.073 22.112 1.00 97.06 99 HIS A CA 1
ATOM 823 C C . HIS A 1 99 ? -1.036 -3.389 21.847 1.00 97.06 99 HIS A C 1
ATOM 825 O O . HIS A 1 99 ? -1.400 -2.445 22.561 1.00 97.06 99 HIS A O 1
ATOM 831 N N . PRO A 1 100 ? -1.733 -3.768 20.761 1.00 97.75 100 PRO A N 1
ATOM 832 C CA . PRO A 1 100 ? -2.842 -2.974 20.266 1.00 97.75 100 PRO A CA 1
ATOM 833 C C . PRO A 1 100 ? -4.127 -3.279 21.027 1.00 97.75 100 PRO A C 1
ATOM 835 O O . PRO A 1 100 ? -4.910 -2.365 21.253 1.00 97.75 100 PRO A O 1
ATOM 838 N N . LEU A 1 101 ? -4.353 -4.531 21.427 1.00 98.25 101 LEU A N 1
ATOM 839 C CA . LEU A 1 101 ? -5.634 -4.975 21.963 1.00 98.25 101 LEU A CA 1
ATOM 840 C C . LEU A 1 101 ? -5.812 -4.597 23.435 1.00 98.25 101 LEU A C 1
ATOM 842 O O . LEU A 1 101 ? -5.052 -5.027 24.304 1.00 98.25 101 LEU A O 1
ATOM 846 N N . PHE A 1 102 ? -6.870 -3.853 23.731 1.00 97.94 102 PHE A N 1
ATOM 847 C CA . PHE A 1 102 ? -7.273 -3.532 25.098 1.00 97.94 102 PHE A CA 1
ATOM 848 C C . PHE A 1 102 ? -8.794 -3.528 25.234 1.00 97.94 102 PHE A C 1
ATOM 850 O O . PHE A 1 102 ? -9.511 -3.443 24.239 1.00 97.94 102 PHE A O 1
ATOM 857 N N . GLU A 1 103 ? -9.276 -3.632 26.469 1.00 97.88 103 GLU A N 1
ATOM 858 C CA . GLU A 1 103 ? -10.691 -3.468 26.796 1.00 97.88 103 GLU A CA 1
ATOM 859 C C . GLU A 1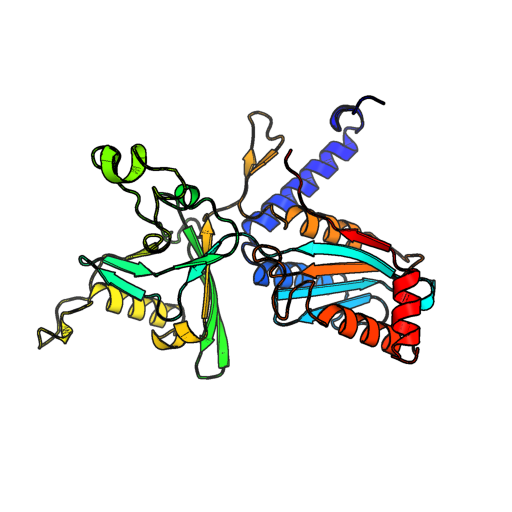 103 ? -10.889 -2.185 27.600 1.00 97.88 103 GLU A C 1
ATOM 861 O O . GLU A 1 103 ? -10.135 -1.913 28.536 1.00 97.88 103 GLU A O 1
ATOM 866 N N . ASP A 1 104 ? -11.905 -1.412 27.238 1.00 96.56 104 ASP A N 1
ATOM 867 C CA . ASP A 1 104 ? -12.372 -0.262 28.002 1.00 96.56 104 ASP A CA 1
ATOM 868 C C . ASP A 1 104 ? -13.897 -0.183 27.919 1.00 96.56 104 ASP A C 1
ATOM 870 O O . ASP A 1 104 ? -14.474 -0.387 26.853 1.00 96.56 104 ASP A O 1
ATOM 874 N N . MET A 1 105 ? -14.556 0.081 29.049 1.00 94.81 105 MET A N 1
ATOM 875 C CA . MET A 1 105 ? -16.024 0.137 29.148 1.00 94.81 105 MET A CA 1
ATOM 876 C C . MET A 1 105 ? -16.747 -1.067 28.504 1.00 94.81 105 MET A C 1
ATOM 878 O O . MET A 1 105 ? -17.730 -0.893 27.792 1.00 94.81 105 MET A O 1
ATOM 882 N N . GLU A 1 106 ? -16.248 -2.288 28.739 1.00 94.50 106 GLU A N 1
ATOM 883 C CA . GLU A 1 106 ? -16.782 -3.538 28.156 1.00 94.50 106 GLU A CA 1
ATOM 884 C C . GLU A 1 106 ? -16.770 -3.574 26.613 1.00 94.50 106 GLU A C 1
ATOM 886 O O . GLU A 1 106 ? -17.518 -4.321 25.987 1.00 94.50 106 GLU A O 1
ATOM 891 N N . LEU A 1 107 ? -15.892 -2.794 25.984 1.00 97.69 107 LEU A N 1
ATOM 892 C CA . LEU A 1 107 ? -15.643 -2.806 24.548 1.00 97.69 107 LEU A CA 1
ATOM 893 C C . LEU A 1 107 ? -14.164 -3.091 24.292 1.00 97.69 107 LEU A C 1
ATOM 895 O O . LEU A 1 107 ? -13.286 -2.578 24.984 1.00 97.69 107 LEU A O 1
ATOM 899 N N . ALA A 1 108 ? -13.883 -3.924 23.295 1.00 98.25 108 ALA A N 1
ATOM 900 C CA . ALA A 1 108 ? -12.526 -4.222 22.869 1.00 98.25 108 ALA A CA 1
ATOM 901 C C . ALA A 1 108 ? -12.114 -3.296 21.726 1.00 98.25 108 ALA A C 1
ATOM 903 O O . ALA A 1 108 ? -12.868 -3.100 20.768 1.00 98.25 108 ALA A O 1
ATOM 904 N N . TYR A 1 109 ? -10.887 -2.790 21.809 1.00 98.69 109 TYR A N 1
ATOM 905 C CA . TYR A 1 109 ? -10.316 -1.870 20.839 1.00 98.69 109 TYR A CA 1
ATOM 906 C C . TYR A 1 109 ? -8.910 -2.283 20.415 1.00 98.69 109 TYR A C 1
ATOM 908 O O . TYR A 1 109 ? -8.160 -2.858 21.207 1.00 98.69 109 TYR A O 1
ATOM 916 N N . PHE A 1 110 ? -8.514 -1.886 19.207 1.00 98.69 110 PHE A N 1
ATOM 917 C CA . PHE A 1 110 ? -7.112 -1.819 18.814 1.00 98.69 110 PHE A CA 1
ATOM 918 C C . PHE A 1 110 ? -6.578 -0.387 18.885 1.00 98.69 110 PHE A C 1
ATOM 920 O O . PHE A 1 110 ? -7.120 0.525 18.259 1.00 98.69 110 PHE A O 1
ATOM 927 N N . LYS A 1 111 ? -5.467 -0.194 19.604 1.00 98.44 111 LYS A N 1
ATOM 928 C CA . LYS A 1 111 ? -4.683 1.045 19.575 1.00 98.44 111 LYS A CA 1
ATOM 929 C C . LYS A 1 111 ? -3.925 1.161 18.269 1.00 98.44 111 LYS A C 1
ATOM 931 O O . LYS A 1 111 ? -3.224 0.226 17.876 1.00 98.44 111 LYS A O 1
ATOM 936 N N . THR A 1 112 ? -3.970 2.351 17.687 1.00 98.38 112 THR A N 1
ATOM 937 C CA . THR A 1 112 ? -3.265 2.649 16.442 1.00 98.38 112 THR A CA 1
ATOM 938 C C . THR A 1 112 ? -2.179 3.705 16.619 1.00 98.38 112 THR A C 1
ATOM 940 O O . THR A 1 112 ? -2.061 4.375 17.654 1.00 98.38 112 THR A O 1
ATOM 943 N N . HIS A 1 113 ? -1.354 3.819 15.591 1.00 97.56 113 HIS A N 1
ATOM 944 C CA . HIS A 1 113 ? -0.455 4.916 15.310 1.00 97.56 113 HIS A CA 1
ATOM 945 C C . HIS A 1 113 ? -0.619 5.254 13.828 1.00 97.56 113 HIS A C 1
ATOM 947 O O . HIS A 1 113 ? -0.561 4.366 12.982 1.00 97.56 113 HIS A O 1
ATOM 953 N N . TYR A 1 114 ? -0.847 6.521 13.495 1.00 96.56 114 TYR A N 1
ATOM 954 C CA . TYR A 1 114 ? -1.009 6.892 12.095 1.00 96.56 114 TYR A CA 1
ATOM 955 C C . TYR A 1 114 ? 0.324 6.822 11.346 1.00 96.56 114 TYR A C 1
ATOM 957 O O . TYR A 1 114 ? 1.390 7.094 11.901 1.00 96.56 114 TYR A O 1
ATOM 965 N N . TYR A 1 115 ? 0.243 6.452 10.080 1.00 97.31 115 TYR A N 1
ATOM 966 C CA . TYR A 1 115 ? 1.347 6.397 9.140 1.00 97.31 115 TYR A CA 1
ATOM 967 C C . TYR A 1 115 ? 1.080 7.426 8.043 1.00 97.31 115 TYR A C 1
ATOM 969 O O . TYR A 1 115 ? -0.025 7.466 7.499 1.00 97.31 115 TYR A O 1
ATOM 977 N N . GLY A 1 116 ? 2.072 8.262 7.740 1.00 95.38 116 GLY A N 1
ATOM 978 C CA . GLY A 1 116 ? 1.937 9.352 6.776 1.00 95.38 116 GLY A CA 1
ATOM 979 C C . GLY A 1 116 ? 1.135 10.560 7.268 1.00 95.38 116 GLY A C 1
ATOM 980 O O . GLY A 1 116 ? 0.705 10.641 8.425 1.00 95.38 116 GLY A O 1
ATOM 981 N N . GLY A 1 117 ? 0.933 11.529 6.377 1.00 93.56 117 GLY A N 1
ATOM 982 C CA . GLY A 1 117 ? 0.245 12.791 6.659 1.00 93.56 117 GLY A CA 1
ATOM 983 C C . GLY A 1 117 ? -1.283 12.689 6.670 1.00 93.56 117 GLY A C 1
ATOM 984 O O . GLY A 1 117 ? -1.949 13.290 5.829 1.00 93.56 117 GLY A O 1
ATOM 985 N N . ILE A 1 118 ? -1.883 11.968 7.624 1.00 95.38 118 ILE A N 1
ATOM 986 C CA . ILE A 1 118 ? -3.349 11.827 7.643 1.00 95.38 118 ILE A CA 1
ATOM 987 C C . ILE A 1 118 ? -4.088 13.085 8.124 1.00 95.38 118 ILE A C 1
ATOM 989 O O . ILE A 1 118 ? -3.730 13.741 9.107 1.00 95.38 118 ILE A O 1
ATOM 993 N N . LYS A 1 119 ? -5.251 13.335 7.521 1.00 95.38 119 LYS A N 1
ATOM 994 C CA . LYS A 1 119 ? -6.288 14.191 8.105 1.00 95.38 119 LYS A CA 1
ATOM 995 C C . LYS A 1 119 ? -7.142 13.366 9.065 1.00 95.38 119 LYS A C 1
ATOM 997 O O . LYS A 1 119 ? -8.078 12.703 8.640 1.00 95.38 119 LYS A O 1
ATOM 1002 N N . LYS A 1 120 ? -6.819 13.397 10.361 1.00 96.06 120 LYS A N 1
ATOM 1003 C CA . LYS A 1 120 ? -7.407 12.517 11.400 1.00 96.06 120 LYS A CA 1
ATOM 1004 C C . LYS A 1 120 ? -8.940 12.458 11.394 1.00 96.06 120 LYS A C 1
ATOM 1006 O O . LYS A 1 120 ? -9.510 11.401 11.620 1.00 96.06 120 LYS A O 1
ATOM 1011 N N . TYR A 1 121 ? -9.602 13.572 11.094 1.00 95.06 121 TYR A N 1
ATOM 1012 C CA . TYR A 1 121 ? -11.062 13.658 11.041 1.00 95.06 121 TYR A CA 1
ATOM 1013 C C . TYR A 1 121 ? -11.705 12.886 9.881 1.00 95.06 121 TYR A C 1
ATOM 1015 O O . TYR A 1 121 ? -12.896 12.617 9.934 1.00 95.06 121 TYR A O 1
ATOM 1023 N N . HIS A 1 122 ? -10.943 12.485 8.860 1.00 96.19 122 HIS A N 1
ATOM 1024 C CA . HIS A 1 122 ? -11.432 11.570 7.827 1.00 96.19 122 HIS A CA 1
ATOM 1025 C C . HIS A 1 122 ? -11.477 10.109 8.291 1.00 96.19 122 HIS A C 1
ATOM 1027 O O . HIS A 1 122 ? -12.053 9.297 7.589 1.00 96.19 122 HIS A O 1
ATOM 1033 N N . TRP A 1 123 ? -10.864 9.753 9.424 1.00 97.62 123 TRP A N 1
ATOM 1034 C CA . TRP A 1 123 ? -10.699 8.352 9.843 1.00 97.62 123 TRP A CA 1
ATOM 1035 C C . TRP A 1 123 ? -11.704 7.901 10.909 1.00 97.62 123 TRP A C 1
ATOM 1037 O O . TRP A 1 123 ? -11.690 6.744 11.323 1.00 97.62 123 TRP A O 1
ATOM 1047 N N . VAL A 1 124 ? -12.567 8.806 11.369 1.00 97.44 124 VAL A N 1
ATOM 1048 C CA . VAL A 1 124 ? -13.614 8.520 12.355 1.00 97.44 124 VAL A CA 1
ATOM 1049 C C . VAL A 1 124 ? -14.957 8.300 11.663 1.00 97.44 124 VAL A C 1
ATOM 1051 O O . VAL A 1 124 ? -15.176 8.788 10.558 1.00 97.44 124 VAL A O 1
ATOM 1054 N N . ALA A 1 125 ? -15.853 7.551 12.309 1.00 97.25 125 ALA A N 1
ATOM 1055 C CA . ALA A 1 125 ? -17.214 7.283 11.839 1.00 97.25 125 ALA A CA 1
ATOM 1056 C C . ALA A 1 125 ? -17.310 6.707 10.408 1.00 97.25 125 ALA A C 1
ATOM 1058 O O . ALA A 1 125 ? -18.306 6.916 9.715 1.00 97.25 125 ALA A O 1
ATOM 1059 N N . MET A 1 126 ? -16.298 5.948 9.973 1.00 97.44 126 MET A N 1
ATOM 1060 C CA . MET A 1 126 ? -16.309 5.221 8.701 1.00 97.44 126 MET A CA 1
ATOM 1061 C C . MET A 1 126 ? -15.999 3.730 8.874 1.00 97.44 126 MET A C 1
ATOM 1063 O O . MET A 1 126 ? -15.360 3.360 9.867 1.00 97.44 126 MET A O 1
ATOM 1067 N N . PRO A 1 127 ? -16.429 2.877 7.926 1.00 98.25 127 PRO A N 1
ATOM 1068 C CA . PRO A 1 127 ? -16.001 1.486 7.850 1.00 98.25 127 PRO A CA 1
ATOM 1069 C C . PRO A 1 127 ? -14.498 1.360 7.568 1.00 98.25 127 PRO A C 1
ATOM 1071 O O . PRO A 1 127 ? -13.980 1.950 6.620 1.00 98.25 127 PRO A O 1
ATOM 1074 N N . LEU A 1 128 ? -13.809 0.551 8.367 1.00 98.75 128 LEU A N 1
ATOM 1075 C CA . LEU A 1 128 ? -12.396 0.213 8.219 1.00 98.75 128 LEU A CA 1
ATOM 1076 C C . LEU A 1 128 ? -12.227 -1.299 8.032 1.00 98.75 128 LEU A C 1
ATOM 1078 O O . LEU A 1 128 ? -12.934 -2.088 8.661 1.00 98.75 128 LEU A O 1
ATOM 1082 N N . ALA A 1 129 ? -11.265 -1.683 7.202 1.00 98.62 129 ALA A N 1
ATOM 1083 C CA . ALA A 1 129 ? -10.785 -3.046 7.017 1.00 98.62 129 ALA A CA 1
ATOM 1084 C C . ALA A 1 129 ? -9.377 -3.181 7.614 1.00 98.62 129 ALA A C 1
ATOM 1086 O O . ALA A 1 129 ? -8.642 -2.197 7.719 1.00 98.62 129 ALA A O 1
ATOM 1087 N N . LEU A 1 130 ? -8.996 -4.395 8.014 1.00 98.56 130 LEU A N 1
ATOM 1088 C CA . LEU A 1 130 ? -7.657 -4.712 8.514 1.00 98.56 130 LEU A CA 1
ATOM 1089 C C . LEU A 1 130 ? -6.895 -5.529 7.481 1.00 98.56 130 LEU A C 1
ATOM 1091 O O . LEU A 1 130 ? -7.360 -6.590 7.071 1.00 98.56 130 LEU A O 1
ATOM 1095 N N . HIS A 1 131 ? -5.708 -5.052 7.123 1.00 98.62 131 HIS A N 1
ATOM 1096 C CA . HIS A 1 131 ? -4.794 -5.683 6.179 1.00 98.62 131 HIS A CA 1
ATOM 1097 C C . HIS A 1 131 ? -3.423 -5.838 6.816 1.00 98.62 131 HIS A C 1
ATOM 1099 O O . HIS A 1 131 ? -2.973 -4.951 7.537 1.00 98.62 131 HIS A O 1
ATOM 1105 N N . GLY A 1 132 ? -2.720 -6.930 6.536 1.00 97.62 132 GLY A N 1
ATOM 1106 C CA . GLY A 1 132 ? -1.340 -7.056 6.978 1.00 97.62 132 GLY A CA 1
ATOM 1107 C C . GLY A 1 132 ? -0.850 -8.478 7.138 1.00 97.62 132 GLY A C 1
ATOM 1108 O O . GLY A 1 132 ? -1.396 -9.425 6.570 1.00 97.62 132 GLY A O 1
ATOM 1109 N N . VAL A 1 133 ? 0.211 -8.617 7.926 1.00 98.00 133 VAL A N 1
ATOM 1110 C CA . VAL A 1 133 ? 0.859 -9.897 8.204 1.00 98.00 133 VAL A CA 1
ATOM 1111 C C . VAL A 1 133 ? 1.228 -10.026 9.675 1.00 98.00 133 VAL A C 1
ATOM 1113 O O . VAL A 1 133 ? 1.567 -9.045 10.334 1.00 98.00 133 VAL A O 1
ATOM 1116 N N . VAL A 1 134 ? 1.211 -11.257 10.174 1.00 98.12 134 VAL A N 1
ATOM 1117 C CA . VAL A 1 134 ? 1.714 -11.625 11.500 1.00 98.12 134 VAL A CA 1
ATOM 1118 C C . VAL A 1 134 ? 2.741 -12.732 11.343 1.00 98.12 134 VAL A C 1
ATOM 1120 O O . VAL A 1 134 ? 2.459 -13.745 10.705 1.00 98.12 134 VAL A O 1
ATOM 1123 N N . VAL A 1 135 ? 3.932 -12.548 11.913 1.00 96.94 135 VAL A N 1
ATOM 1124 C CA . VAL A 1 135 ? 4.952 -13.602 11.969 1.00 96.94 135 VAL A CA 1
ATOM 1125 C C . VAL A 1 135 ? 4.864 -14.279 13.328 1.00 96.94 135 VAL A C 1
ATOM 1127 O O . VAL A 1 135 ? 5.163 -13.657 14.346 1.00 96.94 135 VAL A O 1
ATOM 1130 N N . LYS A 1 136 ? 4.451 -15.547 13.348 1.00 94.38 136 LYS A N 1
ATOM 1131 C CA . LYS A 1 136 ? 4.347 -16.344 14.575 1.00 94.38 136 LYS A CA 1
ATOM 1132 C C . LYS A 1 136 ? 5.723 -16.698 15.127 1.00 94.38 136 LYS A C 1
ATOM 1134 O O . LYS A 1 136 ? 6.731 -16.664 14.422 1.00 94.38 136 LYS A O 1
ATOM 1139 N N . LYS A 1 137 ? 5.748 -17.152 16.380 1.00 92.44 137 LYS A N 1
ATOM 1140 C CA . LYS A 1 137 ? 6.960 -17.639 17.060 1.00 92.44 137 LYS A CA 1
ATOM 1141 C C . LYS A 1 137 ? 7.729 -18.734 16.304 1.00 92.44 137 LYS A C 1
ATOM 1143 O O . LYS A 1 137 ? 8.946 -18.814 16.436 1.00 92.44 137 LYS A O 1
ATOM 1148 N N . ASP A 1 138 ? 7.040 -19.576 15.538 1.00 93.12 138 ASP A N 1
ATOM 1149 C CA . ASP A 1 138 ? 7.654 -20.631 14.719 1.00 93.12 138 ASP A CA 1
ATOM 1150 C C . ASP A 1 138 ? 8.178 -20.130 13.356 1.00 93.12 138 ASP A C 1
ATOM 1152 O O . ASP A 1 138 ? 8.730 -20.910 12.583 1.00 93.12 138 ASP A O 1
ATOM 1156 N N . GLY A 1 139 ? 8.032 -18.833 13.065 1.00 94.06 139 GLY A N 1
ATOM 1157 C CA . GLY A 1 139 ? 8.414 -18.204 11.803 1.00 94.06 139 GLY A CA 1
ATOM 1158 C C . GLY A 1 139 ? 7.324 -18.227 10.730 1.00 94.06 139 GLY A C 1
ATOM 1159 O O . GLY A 1 139 ? 7.526 -17.653 9.660 1.00 94.06 139 GLY A O 1
ATOM 1160 N N . THR A 1 140 ? 6.166 -18.843 10.990 1.00 96.00 140 THR A N 1
ATOM 1161 C CA . THR A 1 140 ? 5.047 -18.869 10.042 1.00 96.00 140 THR A CA 1
ATOM 1162 C C . THR A 1 140 ? 4.505 -17.462 9.818 1.00 96.00 140 THR A C 1
ATOM 1164 O O . THR A 1 140 ? 4.121 -16.775 10.766 1.00 96.00 140 THR A O 1
ATOM 1167 N N . LEU A 1 141 ? 4.422 -17.048 8.554 1.00 96.69 141 LEU A N 1
ATOM 1168 C CA . LEU A 1 141 ? 3.797 -15.792 8.152 1.00 96.69 141 LEU A CA 1
ATOM 1169 C C . LEU A 1 141 ? 2.308 -16.018 7.871 1.00 96.69 141 LEU A C 1
ATOM 1171 O O . LEU A 1 141 ? 1.946 -16.830 7.021 1.00 96.69 141 LEU A O 1
ATOM 1175 N N . VAL A 1 142 ? 1.445 -15.282 8.566 1.00 97.56 142 VAL A N 1
ATOM 1176 C CA . VAL A 1 142 ? -0.010 -15.311 8.379 1.00 97.56 142 VAL A CA 1
ATOM 1177 C C . VAL A 1 142 ? -0.481 -13.993 7.793 1.00 97.56 142 VAL A C 1
ATOM 1179 O O . VAL A 1 142 ? -0.249 -12.942 8.383 1.00 97.56 142 VAL A O 1
ATOM 1182 N N . LYS A 1 143 ? -1.168 -14.056 6.649 1.00 97.25 143 LYS A N 1
ATOM 1183 C CA . LYS A 1 143 ? -1.813 -12.898 6.021 1.00 97.25 143 LYS A CA 1
ATOM 1184 C C . LYS A 1 143 ? -3.169 -12.627 6.673 1.00 97.25 143 LYS A C 1
ATOM 1186 O O . LYS A 1 143 ? -3.965 -13.547 6.860 1.00 97.25 143 LYS A O 1
ATOM 1191 N N . ILE A 1 144 ? -3.425 -11.362 6.986 1.00 96.88 144 ILE A N 1
ATOM 1192 C CA . ILE A 1 144 ? -4.667 -10.870 7.579 1.00 96.88 144 ILE A CA 1
ATOM 1193 C C . ILE A 1 144 ? -5.344 -9.947 6.581 1.00 96.88 144 ILE A C 1
ATOM 1195 O O . ILE A 1 144 ? -4.746 -8.970 6.144 1.00 96.88 144 ILE A O 1
ATOM 1199 N N . VAL A 1 145 ? -6.585 -10.281 6.236 1.00 97.50 145 VAL A N 1
ATOM 1200 C CA . VAL A 1 145 ? -7.514 -9.430 5.489 1.00 97.50 145 VAL A CA 1
ATOM 1201 C C . VAL A 1 145 ? -8.891 -9.653 6.104 1.00 97.50 145 VAL A C 1
ATOM 1203 O O . VAL A 1 145 ? -9.368 -10.792 6.123 1.00 97.50 145 VAL A O 1
ATOM 1206 N N . ILE A 1 146 ? -9.479 -8.606 6.682 1.00 97.50 146 ILE A N 1
ATOM 1207 C CA . ILE A 1 146 ? -10.799 -8.648 7.328 1.00 97.50 146 ILE A CA 1
ATOM 1208 C C . ILE A 1 146 ? -11.545 -7.354 7.018 1.00 97.50 146 ILE A C 1
ATOM 1210 O O . ILE A 1 146 ? -11.024 -6.276 7.300 1.00 97.50 146 ILE A O 1
ATOM 1214 N N . GLY A 1 147 ? -12.779 -7.470 6.529 1.00 96.88 147 GLY A N 1
ATOM 1215 C CA . GLY A 1 147 ? -13.677 -6.332 6.311 1.00 96.88 147 GLY A CA 1
ATOM 1216 C C . GLY A 1 147 ? -13.723 -5.839 4.866 1.00 96.88 147 GLY A C 1
ATOM 1217 O O . GLY A 1 147 ? -14.216 -4.745 4.617 1.00 96.88 147 GLY A O 1
ATOM 1218 N N . GLU A 1 148 ? -13.221 -6.634 3.916 1.00 96.38 148 GLU A N 1
ATOM 1219 C CA . GLU A 1 148 ? -13.300 -6.326 2.478 1.00 96.38 148 GLU A CA 1
ATOM 1220 C C . GLU A 1 148 ? -14.466 -7.035 1.776 1.00 96.38 148 GLU A C 1
ATOM 1222 O O . GLU A 1 148 ? -14.984 -6.544 0.771 1.00 96.38 148 GLU A O 1
ATOM 1227 N N . LYS A 1 149 ? -14.896 -8.197 2.284 1.00 95.12 149 LYS A N 1
ATOM 1228 C CA . LYS A 1 149 ? -16.034 -8.931 1.714 1.00 95.12 149 LYS A CA 1
ATOM 1229 C C . LYS A 1 149 ? -17.351 -8.413 2.282 1.00 95.12 149 LYS A C 1
ATOM 1231 O O . LYS A 1 149 ? -17.419 -8.028 3.444 1.00 95.12 149 LYS A O 1
ATOM 1236 N N . GLU A 1 150 ? -18.411 -8.463 1.478 1.00 93.69 150 GLU A N 1
ATOM 1237 C CA . GLU A 1 150 ? -19.741 -7.971 1.871 1.00 93.69 150 GLU A CA 1
ATOM 1238 C C . GLU A 1 150 ? -20.345 -8.724 3.069 1.00 93.69 150 GLU A C 1
ATOM 1240 O O . GLU A 1 150 ? -21.147 -8.158 3.808 1.00 93.69 150 GLU A O 1
ATOM 1245 N N . ASP A 1 151 ? -19.959 -9.985 3.271 1.00 95.12 151 ASP A N 1
ATOM 1246 C CA . ASP A 1 151 ? -20.398 -10.835 4.379 1.00 95.12 151 ASP A CA 1
ATOM 1247 C C . ASP A 1 151 ? -19.472 -10.775 5.609 1.00 95.12 151 ASP A C 1
ATOM 1249 O O . ASP A 1 151 ? -19.739 -11.430 6.619 1.00 95.12 151 ASP A O 1
ATOM 1253 N N . GLU A 1 152 ? -18.393 -9.989 5.555 1.00 95.12 152 GLU A N 1
ATOM 1254 C CA . GLU A 1 152 ? -17.463 -9.818 6.668 1.00 95.12 152 GLU A CA 1
ATOM 1255 C C . GLU A 1 152 ? -17.805 -8.603 7.543 1.00 95.12 152 GLU A C 1
ATOM 1257 O O . GLU A 1 152 ? -18.294 -7.580 7.060 1.00 95.12 152 GLU A O 1
ATOM 1262 N N . PRO A 1 153 ? -17.506 -8.668 8.855 1.00 96.56 153 PRO A N 1
ATOM 1263 C CA . PRO A 1 153 ? -17.602 -7.496 9.707 1.00 96.56 153 PRO A CA 1
ATOM 1264 C C . PRO A 1 153 ? -16.534 -6.464 9.328 1.00 96.56 153 PRO A C 1
ATOM 1266 O O . PRO A 1 153 ? -15.385 -6.806 9.045 1.00 96.56 153 PRO A O 1
ATOM 1269 N N . VAL A 1 154 ? -16.913 -5.193 9.418 1.00 98.12 154 VAL A N 1
ATOM 1270 C CA . VAL A 1 154 ? -16.012 -4.039 9.332 1.00 98.12 154 VAL A CA 1
ATOM 1271 C C . VAL A 1 154 ? -15.761 -3.456 10.718 1.00 98.12 154 VAL A C 1
ATOM 1273 O O . VAL A 1 154 ? -16.479 -3.737 11.680 1.00 98.12 154 VAL A O 1
ATOM 1276 N N . PHE A 1 155 ? -14.753 -2.601 10.809 1.00 98.56 155 PHE A N 1
ATOM 1277 C CA . PHE A 1 155 ? -14.385 -1.896 12.028 1.00 98.56 155 PHE A CA 1
ATOM 1278 C C . PHE A 1 155 ? -14.681 -0.401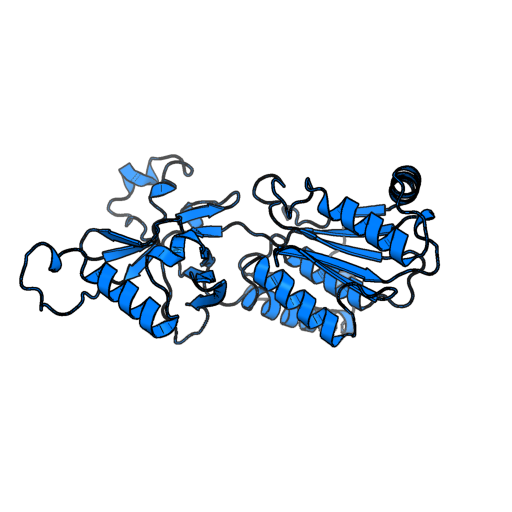 11.907 1.00 98.56 155 PHE A C 1
ATOM 1280 O O . PHE A 1 155 ? -14.996 0.095 10.828 1.00 98.56 155 PHE A O 1
ATOM 1287 N N . THR A 1 156 ? -14.586 0.345 13.005 1.00 98.56 156 THR A N 1
ATOM 1288 C CA . THR A 1 156 ? -14.700 1.809 12.960 1.00 98.56 156 THR A CA 1
ATOM 1289 C C . THR A 1 156 ? -13.981 2.460 14.134 1.00 98.56 156 THR A C 1
ATOM 1291 O O . THR A 1 156 ? -13.686 1.803 15.133 1.00 98.56 156 THR A O 1
ATOM 1294 N N . ILE A 1 157 ? -13.722 3.759 14.026 1.00 98.62 157 ILE A N 1
ATOM 1295 C CA . ILE A 1 157 ? -13.296 4.605 15.142 1.00 98.62 157 ILE A CA 1
ATOM 1296 C C . ILE A 1 157 ? -14.487 5.483 15.509 1.00 98.62 157 ILE A C 1
ATOM 1298 O O . ILE A 1 157 ? -14.986 6.240 14.675 1.00 98.62 157 ILE A O 1
ATOM 1302 N N . CYS A 1 158 ? -14.956 5.375 16.749 1.00 97.06 158 CYS A N 1
ATOM 1303 C CA . CYS A 1 158 ? -16.124 6.117 17.209 1.00 97.06 158 CYS A CA 1
ATOM 1304 C C . CYS A 1 158 ? -15.829 7.622 17.271 1.00 97.06 158 CYS A C 1
ATOM 1306 O O . CYS A 1 158 ? -14.887 8.036 17.948 1.00 97.06 158 CYS A O 1
ATOM 1308 N N . ASP A 1 159 ? -16.665 8.432 16.617 1.00 96.50 159 ASP A N 1
ATOM 1309 C CA . ASP A 1 159 ? -16.635 9.888 16.766 1.00 96.50 159 ASP A CA 1
ATOM 1310 C C . ASP A 1 159 ? -17.597 10.366 17.863 1.00 96.50 159 ASP A C 1
ATOM 1312 O O . ASP A 1 159 ? -18.546 9.674 18.250 1.00 96.50 159 ASP A O 1
ATOM 1316 N N . LEU A 1 160 ? -17.358 11.571 18.372 1.00 95.75 160 LEU A N 1
ATOM 1317 C CA . LEU A 1 160 ? -18.230 12.208 19.341 1.00 95.75 160 LEU A CA 1
ATOM 1318 C C . LEU A 1 160 ? -19.465 12.784 18.639 1.00 95.75 160 LEU A C 1
ATOM 1320 O O . LEU A 1 160 ? -19.375 13.622 17.751 1.00 95.75 160 LEU A O 1
ATOM 1324 N N . LEU A 1 161 ? -20.645 12.368 19.093 1.00 95.50 161 LEU A N 1
ATOM 1325 C CA . LEU A 1 161 ? -21.914 12.883 18.582 1.00 95.50 161 LEU A CA 1
ATOM 1326 C C . LEU A 1 161 ? -22.021 14.420 18.726 1.00 95.50 161 LEU A C 1
ATOM 1328 O O . LEU A 1 161 ? -21.578 14.976 19.741 1.00 95.50 161 LEU A O 1
ATOM 1332 N N . PRO A 1 162 ? -22.689 15.112 17.782 1.00 94.75 162 PRO A N 1
ATOM 1333 C CA . PRO A 1 162 ? -22.704 16.578 17.716 1.00 94.75 162 PRO A CA 1
ATOM 1334 C C . PRO A 1 162 ? -23.273 17.243 18.978 1.00 94.75 162 PRO A C 1
ATOM 1336 O O . PRO A 1 162 ? -22.751 18.249 19.448 1.00 94.75 162 PRO A O 1
ATOM 1339 N N . HIS A 1 163 ? -24.274 16.635 19.625 1.00 96.00 163 HIS A N 1
ATOM 1340 C CA . HIS A 1 163 ? -24.887 17.168 20.853 1.00 96.00 163 HIS A CA 1
ATOM 1341 C C . HIS A 1 163 ? -23.898 17.373 22.022 1.00 96.00 163 HIS A C 1
ATOM 1343 O O . HIS A 1 163 ? -24.193 18.130 22.944 1.00 96.00 163 HIS A O 1
ATOM 1349 N N . LEU A 1 164 ? -22.733 16.712 22.000 1.00 95.44 164 LEU A N 1
ATOM 1350 C CA . LEU A 1 164 ? -21.672 16.848 23.007 1.00 95.44 164 LEU A CA 1
ATOM 1351 C C . LEU A 1 164 ? -20.359 17.400 22.422 1.00 95.44 164 LEU A C 1
ATOM 1353 O O . LEU A 1 164 ? -19.396 17.598 23.172 1.00 95.44 164 LEU A O 1
ATOM 1357 N N . ALA A 1 165 ? -20.310 17.662 21.113 1.00 93.94 165 ALA A N 1
ATOM 1358 C CA . ALA A 1 165 ? -19.089 17.995 20.386 1.00 93.94 165 ALA A CA 1
ATOM 1359 C C . ALA A 1 165 ? -18.652 19.455 20.552 1.00 93.94 165 ALA A C 1
ATOM 1361 O O . ALA A 1 165 ? -17.452 19.725 20.494 1.00 93.94 165 ALA A O 1
ATOM 1362 N N . ARG A 1 166 ? -19.575 20.380 20.858 1.00 93.62 166 ARG A N 1
ATOM 1363 C CA . ARG A 1 166 ? -19.328 21.836 20.865 1.00 93.62 166 ARG A CA 1
ATOM 1364 C C . ARG A 1 166 ? -17.990 22.261 21.479 1.00 93.62 166 ARG A C 1
ATOM 1366 O O . ARG A 1 166 ? -17.112 22.772 20.796 1.00 93.62 166 ARG A O 1
ATOM 1373 N N . LYS A 1 167 ? -17.789 21.981 22.771 1.00 92.06 167 LYS A N 1
ATOM 1374 C CA . LYS A 1 167 ? -16.556 22.355 23.495 1.00 92.06 167 LYS A CA 1
ATOM 1375 C C . LYS A 1 167 ? -15.384 21.396 23.261 1.00 92.06 167 LYS A C 1
ATOM 1377 O O . LYS A 1 167 ? -14.242 21.728 23.566 1.00 92.06 167 LYS A O 1
ATOM 1382 N N . LYS A 1 168 ? -15.656 20.162 22.823 1.00 90.38 168 LYS A N 1
ATOM 1383 C CA . LYS A 1 168 ? -14.645 19.094 22.743 1.00 90.38 168 LYS A CA 1
ATOM 1384 C C . LYS A 1 168 ? -13.976 19.003 21.373 1.00 90.38 168 LYS A C 1
ATOM 1386 O O . LYS A 1 168 ? -12.811 18.604 21.332 1.00 90.38 168 LYS A O 1
ATOM 1391 N N . GLN A 1 169 ? -14.686 19.389 20.315 1.00 92.88 169 GLN A N 1
ATOM 1392 C CA . GLN A 1 169 ? -14.272 19.289 18.917 1.00 92.88 169 GLN A CA 1
ATOM 1393 C C . GLN A 1 169 ? -14.561 20.579 18.133 1.00 92.88 169 GLN A C 1
ATOM 1395 O O . GLN A 1 169 ? -13.623 21.141 17.584 1.00 92.88 169 GLN A O 1
ATOM 1400 N N . GLU A 1 170 ? -15.802 21.080 18.110 1.00 92.00 170 GLU A N 1
ATOM 1401 C CA . GLU A 1 170 ? -16.219 22.157 17.182 1.00 92.00 170 GLU A CA 1
ATOM 1402 C C . GLU A 1 170 ? -15.516 23.499 17.438 1.00 92.00 170 GLU A C 1
ATOM 1404 O O . GLU A 1 170 ? -15.108 24.179 16.502 1.00 92.00 170 GLU A O 1
ATOM 1409 N N . GLU A 1 171 ? -15.340 23.878 18.708 1.00 94.69 171 GLU A N 1
ATOM 1410 C CA . GLU A 1 171 ? -14.640 25.110 19.102 1.00 94.69 171 GLU A CA 1
ATOM 1411 C C . GLU A 1 171 ? -13.100 24.994 18.960 1.00 94.69 171 GLU A C 1
ATOM 1413 O O . GLU A 1 171 ? -12.386 25.979 19.159 1.00 94.69 171 GLU A O 1
ATOM 1418 N N . LYS A 1 172 ? -12.558 23.809 18.627 1.00 93.31 172 LYS A N 1
ATOM 1419 C CA . LYS A 1 172 ? -11.111 23.578 18.479 1.00 93.31 172 LYS A CA 1
ATOM 1420 C C . LYS A 1 172 ? -10.647 23.703 17.034 1.00 93.31 172 LYS A C 1
ATOM 1422 O O . LYS A 1 172 ? -11.394 23.514 16.079 1.00 93.31 172 LYS A O 1
ATOM 1427 N N . LYS A 1 173 ? -9.341 23.925 16.865 1.00 93.00 173 LYS A N 1
ATOM 1428 C CA . LYS A 1 173 ? -8.696 23.760 15.559 1.00 93.00 173 LYS A CA 1
ATOM 1429 C C . LYS A 1 173 ? -8.800 22.306 15.109 1.00 93.00 173 LYS A C 1
ATOM 1431 O O . LYS A 1 173 ? -8.631 21.389 15.908 1.00 93.00 173 LYS A O 1
ATOM 1436 N N . LEU A 1 174 ? -8.964 22.097 13.806 1.00 90.19 174 LEU A N 1
ATOM 1437 C CA . LEU A 1 174 ? -9.139 20.770 13.208 1.00 90.19 174 LEU A CA 1
ATOM 1438 C C . LEU A 1 174 ? -8.018 19.777 13.573 1.00 90.19 174 LEU A C 1
ATOM 1440 O O . LEU A 1 174 ? -8.279 18.601 13.803 1.00 90.19 174 LEU A O 1
ATOM 1444 N N . ALA A 1 175 ? -6.777 20.261 13.697 1.00 87.19 175 ALA A N 1
ATOM 1445 C CA . ALA A 1 175 ? -5.620 19.454 14.095 1.00 87.19 175 ALA A CA 1
ATOM 1446 C C . ALA A 1 175 ? -5.679 18.938 15.552 1.00 87.19 175 ALA A C 1
ATOM 1448 O O . ALA A 1 175 ? -5.040 17.931 15.874 1.00 87.19 175 ALA A O 1
ATOM 1449 N N . GLU A 1 176 ? -6.438 19.625 16.411 1.00 90.19 176 GLU A N 1
ATOM 1450 C CA . GLU A 1 176 ? -6.580 19.380 17.854 1.00 90.19 176 GLU A CA 1
ATOM 1451 C C . GLU A 1 176 ? -7.946 18.776 18.221 1.00 90.19 176 GLU A C 1
ATOM 1453 O O . GLU A 1 176 ? -8.113 18.235 19.317 1.00 90.19 176 GLU A O 1
ATOM 1458 N N . ALA A 1 177 ? -8.934 18.882 17.325 1.00 93.19 177 ALA A N 1
ATOM 1459 C CA . ALA A 1 177 ? -10.290 18.384 17.534 1.00 93.19 177 ALA A CA 1
ATOM 1460 C C . ALA A 1 177 ? -10.307 16.865 17.752 1.00 93.19 177 ALA A C 1
ATOM 1462 O O . ALA A 1 177 ? -11.016 16.374 18.628 1.00 93.19 177 ALA A O 1
ATOM 1463 N N . ILE A 1 178 ? -9.473 16.131 17.009 1.00 95.25 178 ILE A N 1
ATOM 1464 C CA . ILE A 1 178 ? -9.329 14.677 17.130 1.00 95.25 178 ILE A CA 1
ATOM 1465 C C . ILE A 1 178 ? -7.875 14.354 17.494 1.00 95.25 178 ILE A C 1
ATOM 1467 O O . ILE A 1 178 ? -6.989 14.390 16.632 1.00 95.25 178 ILE A O 1
ATOM 1471 N N . PRO A 1 179 ? -7.598 14.068 18.777 1.00 94.81 179 PRO A N 1
ATOM 1472 C CA . PRO A 1 179 ? -6.279 13.633 19.214 1.00 94.81 179 PRO A CA 1
ATOM 1473 C C . PRO A 1 179 ? -5.896 12.289 18.579 1.00 94.81 179 PRO A C 1
ATOM 1475 O O . PRO A 1 179 ? -6.743 11.418 18.390 1.00 94.81 179 PRO A O 1
ATOM 1478 N N . ALA A 1 180 ? -4.619 12.112 18.233 1.00 94.75 180 ALA A N 1
ATOM 1479 C CA . ALA A 1 180 ? -4.164 10.919 17.509 1.00 94.75 180 ALA A CA 1
ATOM 1480 C C . ALA A 1 180 ? -4.257 9.648 18.368 1.00 94.75 180 ALA A C 1
ATOM 1482 O O . ALA A 1 180 ? -4.546 8.567 17.870 1.00 94.75 180 ALA A O 1
ATOM 1483 N N . GLU A 1 181 ? -4.056 9.787 19.675 1.00 93.88 181 GLU A N 1
ATOM 1484 C CA . GLU A 1 181 ? -4.182 8.733 20.678 1.00 93.88 181 GLU A CA 1
ATOM 1485 C C . GLU A 1 181 ? -5.610 8.188 20.830 1.00 93.88 181 GLU A C 1
ATOM 1487 O O . GLU A 1 181 ? -5.794 7.102 21.382 1.00 93.88 181 GLU A O 1
ATOM 1492 N N . ASN A 1 182 ? -6.606 8.920 20.321 1.00 95.06 182 ASN A N 1
ATOM 1493 C CA . ASN A 1 182 ? -8.010 8.521 20.351 1.00 95.06 182 ASN A CA 1
ATOM 1494 C C . ASN A 1 182 ? -8.441 7.754 19.097 1.00 95.06 182 ASN A C 1
ATOM 1496 O O . ASN A 1 182 ? -9.586 7.314 19.036 1.00 95.06 182 ASN A O 1
ATOM 1500 N N . LEU A 1 183 ? -7.550 7.553 18.121 1.00 97.81 183 LEU A N 1
ATOM 1501 C CA . LEU A 1 183 ? -7.817 6.760 16.918 1.00 97.81 183 LEU A CA 1
ATOM 1502 C C . LEU A 1 183 ? -7.797 5.253 17.236 1.00 97.81 183 LEU A C 1
ATOM 1504 O O . LEU A 1 183 ? -7.026 4.485 16.667 1.00 97.81 183 LEU A O 1
ATOM 1508 N N . ASN A 1 184 ? -8.614 4.829 18.198 1.00 98.38 184 ASN A N 1
ATOM 1509 C CA . ASN A 1 184 ? -8.734 3.441 18.625 1.00 98.38 184 ASN A CA 1
ATOM 1510 C C . ASN A 1 184 ? -9.880 2.774 17.868 1.00 98.38 184 ASN A C 1
ATOM 1512 O O . ASN A 1 184 ? -11.008 3.264 17.865 1.00 98.38 184 ASN A O 1
ATOM 1516 N N . ILE A 1 185 ? -9.582 1.650 17.230 1.00 98.62 185 ILE A N 1
ATOM 1517 C CA . ILE A 1 185 ? -10.526 0.929 16.381 1.00 98.62 185 ILE A CA 1
ATOM 1518 C C . ILE A 1 185 ? -11.378 0.030 17.266 1.00 98.62 185 ILE A C 1
ATOM 1520 O O . ILE A 1 185 ? -10.827 -0.805 17.975 1.00 98.62 185 ILE A O 1
ATOM 1524 N N . LEU A 1 186 ? -12.698 0.171 17.221 1.00 98.69 186 LEU A N 1
ATOM 1525 C CA . LEU A 1 186 ? -13.630 -0.727 17.896 1.00 98.69 186 LEU A CA 1
ATOM 1526 C C . LEU A 1 186 ? -13.657 -2.086 17.185 1.00 98.69 18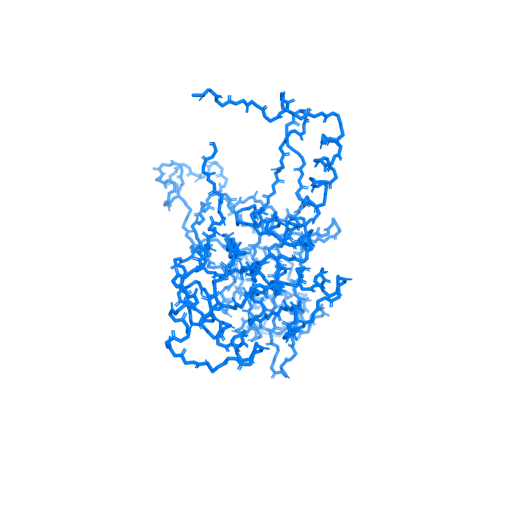6 LEU A C 1
ATOM 1528 O O . LEU A 1 186 ? -13.918 -2.147 15.983 1.00 98.69 186 LEU A O 1
ATOM 1532 N N . VAL A 1 187 ? -13.420 -3.168 17.932 1.00 97.81 187 VAL A N 1
ATOM 1533 C CA . VAL A 1 187 ? -13.327 -4.534 17.379 1.00 97.81 187 VAL A CA 1
ATOM 1534 C C . VAL A 1 187 ? -14.274 -5.546 18.009 1.00 97.81 187 VAL A C 1
ATOM 1536 O O . VAL A 1 187 ? -14.447 -6.637 17.472 1.00 97.81 187 VAL A O 1
ATOM 1539 N N . GLY A 1 188 ? -14.928 -5.207 19.120 1.00 97.38 188 GLY A N 1
ATOM 1540 C CA . GLY A 1 188 ? -15.997 -6.042 19.653 1.00 97.38 188 GLY A CA 1
ATOM 1541 C C . GLY A 1 188 ? -16.610 -5.536 20.946 1.00 97.38 188 GLY A C 1
ATOM 1542 O O . GLY A 1 188 ? -16.064 -4.664 21.613 1.00 97.38 188 GLY A O 1
ATOM 1543 N N . GLY A 1 189 ? -17.749 -6.128 21.303 1.00 97.12 189 GLY A N 1
ATOM 1544 C CA . GLY A 1 189 ? -18.489 -5.820 22.534 1.00 97.12 189 GLY A CA 1
ATOM 1545 C C . GLY A 1 189 ? -19.190 -7.023 23.169 1.00 97.12 189 GLY A C 1
ATOM 1546 O O . GLY A 1 189 ? -19.898 -6.872 24.157 1.00 97.12 189 GLY A O 1
ATOM 1547 N N . ILE A 1 190 ? -19.029 -8.230 22.614 1.00 96.62 190 ILE A N 1
ATOM 1548 C CA . ILE A 1 190 ? -19.640 -9.442 23.172 1.00 96.62 190 ILE A CA 1
ATOM 1549 C C . ILE A 1 190 ? -18.618 -10.108 24.107 1.00 96.62 190 ILE A C 1
ATOM 1551 O O . ILE A 1 190 ? -17.527 -10.447 23.651 1.00 96.62 190 ILE A O 1
ATOM 1555 N N . PRO A 1 191 ? -18.921 -10.325 25.397 1.00 94.75 191 PRO A N 1
ATOM 1556 C CA . PRO A 1 191 ? -18.000 -10.999 26.307 1.00 94.75 191 PRO A CA 1
ATOM 1557 C C . PRO A 1 191 ? -18.033 -12.529 26.147 1.00 94.75 191 PRO A C 1
ATOM 1559 O O . PRO A 1 191 ? -18.996 -13.106 25.637 1.00 94.75 191 PRO A O 1
ATOM 1562 N N . LEU A 1 192 ? -16.991 -13.215 26.629 1.00 91.38 192 LEU A N 1
ATOM 1563 C CA . LEU A 1 192 ? -17.065 -14.654 26.933 1.00 91.38 192 LEU A CA 1
ATOM 1564 C C . LEU A 1 192 ? -18.127 -14.930 27.994 1.00 91.38 192 LEU A C 1
ATOM 1566 O O . LEU A 1 192 ? -18.333 -14.087 28.863 1.00 91.38 192 LEU A O 1
ATOM 1570 N N . GLU A 1 193 ? -18.764 -16.100 27.985 1.00 85.69 193 GLU A N 1
ATOM 1571 C CA . GLU A 1 193 ? -19.717 -16.489 29.032 1.00 85.69 193 GLU A CA 1
ATOM 1572 C C . GLU A 1 193 ? -19.092 -16.441 30.438 1.00 85.69 193 GLU A C 1
ATOM 1574 O O . GLU A 1 193 ? -17.875 -16.540 30.620 1.00 85.69 193 GLU A O 1
ATOM 1579 N N . LYS A 1 194 ? -19.926 -16.233 31.462 1.00 79.88 194 LYS A N 1
ATOM 1580 C CA . LYS A 1 194 ? -19.450 -16.220 32.849 1.00 79.88 194 LYS A CA 1
ATOM 1581 C C . LYS A 1 194 ? -19.141 -17.655 33.281 1.00 79.88 194 LYS A C 1
ATOM 1583 O O . LYS A 1 194 ? -20.053 -18.457 33.421 1.00 79.88 194 LYS A O 1
ATOM 1588 N N . GLY A 1 195 ? -17.867 -1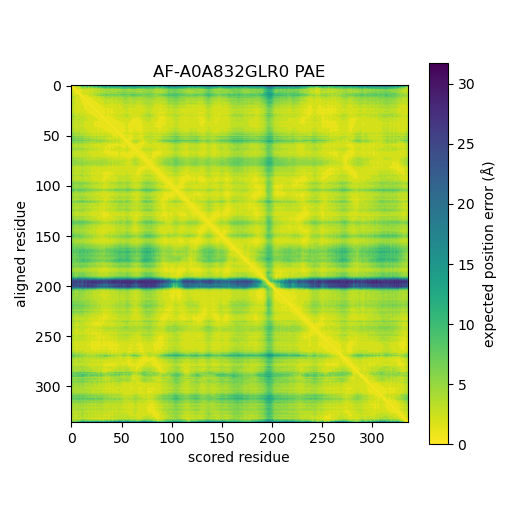7.957 33.523 1.00 66.12 195 GLY A N 1
ATOM 1589 C CA . GLY A 1 195 ? -17.428 -19.267 34.031 1.00 66.12 195 GLY A CA 1
ATOM 1590 C C . GLY A 1 195 ? -16.229 -19.213 34.985 1.00 66.12 195 GLY A C 1
ATOM 1591 O O . GLY A 1 195 ? -15.733 -20.246 35.425 1.00 66.12 195 GLY A O 1
ATOM 1592 N N . ALA A 1 196 ? -15.753 -18.010 35.301 1.00 61.75 196 ALA A N 1
ATOM 1593 C CA . ALA A 1 196 ? -14.561 -17.758 36.099 1.00 61.75 196 ALA A CA 1
ATOM 1594 C C . ALA A 1 196 ? -14.839 -17.865 37.607 1.00 61.75 196 ALA A C 1
ATOM 1596 O O . ALA A 1 196 ? -15.827 -17.325 38.101 1.00 61.75 196 ALA A O 1
ATOM 1597 N N . LYS A 1 197 ? -13.940 -18.512 38.359 1.00 57.28 197 LYS A N 1
ATOM 1598 C CA . LYS A 1 197 ? -14.081 -18.676 39.820 1.00 57.28 197 LYS A CA 1
ATOM 1599 C C . LYS A 1 197 ? -13.593 -17.449 40.592 1.00 57.28 197 LYS A C 1
ATOM 1601 O O . LYS A 1 197 ? -13.828 -17.348 41.795 1.00 57.28 197 LYS A O 1
ATOM 1606 N N . THR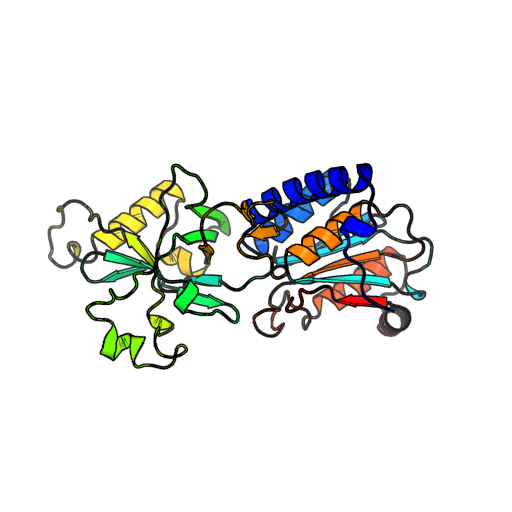 A 1 198 ? -12.907 -16.516 39.926 1.00 59.31 198 THR A N 1
ATOM 1607 C CA . THR A 1 198 ? -12.331 -15.327 40.564 1.00 59.31 198 THR A CA 1
ATOM 1608 C C . THR A 1 198 ? -12.644 -14.029 39.814 1.00 59.31 198 THR A C 1
ATOM 1610 O O . THR A 1 198 ? -12.652 -13.978 38.586 1.00 59.31 198 THR A O 1
ATOM 1613 N N . LYS A 1 199 ? -12.775 -12.918 40.557 1.00 63.25 199 LYS A N 1
ATOM 1614 C CA . LYS A 1 199 ? -12.930 -11.557 39.995 1.00 63.25 199 LYS A CA 1
ATOM 1615 C C . LYS A 1 199 ? -11.791 -11.137 39.052 1.00 63.25 199 LYS A C 1
ATOM 1617 O O . LYS A 1 199 ? -11.958 -10.208 38.271 1.00 63.25 199 LYS A O 1
ATOM 1622 N N . LYS A 1 200 ? -10.610 -11.762 39.151 1.00 59.44 200 LYS A N 1
ATOM 1623 C CA . LYS A 1 200 ? -9.457 -11.487 38.274 1.00 59.44 200 LYS A CA 1
ATOM 1624 C C . LYS A 1 200 ? -9.629 -12.151 36.905 1.00 59.44 200 LYS A C 1
ATOM 1626 O O . LYS A 1 200 ? -9.269 -11.561 35.892 1.00 59.44 200 LYS A O 1
ATOM 1631 N N . GLU A 1 201 ? -10.215 -13.343 36.873 1.00 60.62 201 GLU A N 1
ATOM 1632 C CA . GLU A 1 201 ? -10.570 -14.057 35.644 1.00 60.62 201 GLU A CA 1
ATOM 1633 C C . GLU A 1 201 ? -11.784 -13.428 34.933 1.00 60.62 201 GLU A C 1
ATOM 1635 O O . GLU A 1 201 ? -11.879 -13.526 33.711 1.00 60.62 201 GLU A O 1
ATOM 1640 N N . GLU A 1 202 ? -12.656 -12.720 35.660 1.00 72.06 202 GLU A N 1
ATOM 1641 C CA . GLU A 1 202 ? -13.802 -11.980 35.100 1.00 72.06 202 GLU A CA 1
ATOM 1642 C C . GLU A 1 202 ? -13.451 -10.645 34.418 1.00 72.06 202 GLU A C 1
ATOM 1644 O O . GLU A 1 202 ? -14.320 -10.052 33.780 1.00 72.06 202 GLU A O 1
ATOM 1649 N N . LYS A 1 203 ? -12.206 -10.162 34.517 1.00 82.19 203 LYS A N 1
ATOM 1650 C CA . LYS A 1 203 ? -11.770 -8.953 33.799 1.00 82.19 203 LYS A CA 1
ATOM 1651 C C . LYS A 1 203 ? -11.463 -9.253 32.334 1.00 82.19 203 LYS A C 1
ATOM 1653 O O . LYS A 1 203 ? -11.018 -10.360 32.008 1.00 82.19 203 LYS A O 1
ATOM 1658 N N . GLU A 1 204 ? -11.646 -8.241 31.490 1.00 90.62 204 GLU A N 1
ATOM 1659 C CA . GLU A 1 204 ? -11.270 -8.252 30.073 1.00 90.62 204 GLU A CA 1
ATOM 1660 C C . GLU A 1 204 ? -11.962 -9.366 29.259 1.00 90.62 204 GLU A C 1
ATOM 1662 O O . GLU A 1 204 ? -11.350 -10.032 28.421 1.00 90.62 204 GLU A O 1
ATOM 1667 N N . ARG A 1 205 ? -13.242 -9.647 29.551 1.00 94.19 205 ARG A N 1
ATOM 1668 C CA . ARG A 1 205 ? -13.987 -10.765 28.936 1.00 94.19 205 ARG A CA 1
ATOM 1669 C C . ARG A 1 205 ? -14.241 -10.561 27.445 1.00 94.19 205 ARG A C 1
ATOM 1671 O O . ARG A 1 205 ? -14.357 -11.555 26.730 1.00 94.19 205 ARG A O 1
ATOM 1678 N N . VAL A 1 206 ? -14.350 -9.320 26.982 1.00 96.69 206 VAL A N 1
ATOM 1679 C CA . VAL A 1 206 ? -14.522 -8.987 25.563 1.00 96.69 206 VAL A CA 1
ATOM 1680 C C . VAL A 1 206 ? -13.187 -9.112 24.847 1.00 96.69 206 VAL A C 1
ATOM 1682 O O . VAL A 1 206 ? -13.109 -9.817 23.845 1.00 96.69 206 VAL A O 1
ATOM 1685 N N . LYS A 1 207 ? -12.106 -8.553 25.405 1.00 96.75 207 LYS A N 1
ATOM 1686 C CA . LYS A 1 207 ? -10.744 -8.737 24.877 1.00 96.75 207 LYS A CA 1
ATOM 1687 C C . LYS A 1 207 ? -10.385 -10.219 24.751 1.00 96.75 207 LYS A C 1
ATOM 1689 O O . LYS A 1 207 ? -9.902 -10.637 23.703 1.00 96.75 207 LYS A O 1
ATOM 1694 N N . LYS A 1 208 ? -10.663 -11.032 25.777 1.00 95.62 208 LYS A N 1
ATOM 1695 C CA . LYS A 1 208 ? -10.427 -12.486 25.727 1.00 95.62 208 LYS A CA 1
ATOM 1696 C C . LYS A 1 208 ? -11.230 -13.169 24.623 1.00 95.62 208 LYS A C 1
ATOM 1698 O O . LYS A 1 208 ? -10.693 -14.048 23.960 1.00 95.62 208 LYS A O 1
ATOM 1703 N N . ARG A 1 209 ? -12.480 -12.750 24.389 1.00 96.31 209 ARG A N 1
ATOM 1704 C CA . ARG A 1 209 ? -13.275 -13.264 23.264 1.00 96.31 209 ARG A CA 1
ATOM 1705 C C . ARG A 1 209 ? -12.639 -12.904 21.923 1.00 96.31 209 ARG A C 1
ATOM 1707 O O . ARG A 1 209 ? -12.569 -13.757 21.050 1.00 96.31 209 ARG A O 1
ATOM 1714 N N . ILE A 1 210 ? -12.153 -11.673 21.760 1.00 97.56 210 ILE A N 1
ATOM 1715 C CA . ILE A 1 210 ? -11.458 -11.262 20.532 1.00 97.56 210 ILE A CA 1
ATOM 1716 C C . ILE A 1 210 ? -10.189 -12.087 20.310 1.00 97.56 210 ILE A C 1
ATOM 1718 O O . ILE A 1 210 ? -9.975 -12.565 19.200 1.00 97.56 210 ILE A O 1
ATOM 1722 N N . LEU A 1 211 ? -9.389 -12.325 21.353 1.00 97.06 211 LEU A N 1
ATOM 1723 C CA . LEU A 1 211 ? -8.222 -13.209 21.259 1.00 97.06 211 LEU A CA 1
ATOM 1724 C C . LEU A 1 211 ? -8.609 -14.634 20.861 1.00 97.06 211 LEU A C 1
ATOM 1726 O O . LEU A 1 211 ? -7.967 -15.195 19.982 1.00 97.06 211 LEU A O 1
ATOM 1730 N N . GLN A 1 212 ? -9.682 -15.185 21.437 1.00 96.69 212 GLN A N 1
ATOM 1731 C CA . GLN A 1 212 ? -10.188 -16.500 21.047 1.00 96.69 212 GLN A CA 1
ATOM 1732 C C . GLN A 1 212 ? -10.570 -16.539 19.559 1.00 96.69 212 GLN A C 1
ATOM 1734 O O . GLN A 1 212 ? -10.164 -17.454 18.854 1.00 96.69 212 GLN A O 1
ATOM 1739 N N . LEU A 1 213 ? -11.287 -15.530 19.053 1.00 96.69 213 LEU A N 1
ATOM 1740 C CA . LEU A 1 213 ? -11.672 -15.462 17.637 1.00 96.69 213 LEU A CA 1
ATOM 1741 C C . LEU A 1 213 ? -10.455 -15.347 16.702 1.00 96.69 213 LEU A C 1
ATOM 1743 O O . LEU A 1 213 ? -10.442 -15.941 15.624 1.00 96.69 213 LEU A O 1
ATOM 1747 N N . LEU A 1 214 ? -9.428 -14.590 17.099 1.00 96.31 214 LEU A N 1
ATOM 1748 C CA . LEU A 1 214 ? -8.178 -14.467 16.341 1.00 96.31 214 LEU A CA 1
ATOM 1749 C C . LEU A 1 214 ? -7.369 -15.770 16.357 1.00 96.31 214 LEU A C 1
ATOM 1751 O O . LEU A 1 214 ? -6.795 -16.151 15.334 1.00 96.31 214 LEU A O 1
ATOM 1755 N N . GLU A 1 215 ? -7.349 -16.475 17.486 1.00 96.50 215 GLU A N 1
ATOM 1756 C CA . GLU A 1 215 ? -6.710 -17.784 17.608 1.00 96.50 215 GLU A CA 1
ATOM 1757 C C . GLU A 1 215 ? -7.453 -18.842 16.779 1.00 96.50 215 GLU A C 1
ATOM 1759 O O . GLU A 1 215 ? -6.824 -19.580 16.028 1.00 96.50 215 GLU A O 1
ATOM 1764 N N . GLU A 1 216 ? -8.784 -18.870 16.811 1.00 96.56 216 GLU A N 1
ATOM 1765 C CA . GLU A 1 216 ? -9.592 -19.797 16.010 1.00 96.56 216 GLU A CA 1
ATOM 1766 C C . GLU A 1 216 ? -9.443 -19.548 14.503 1.00 96.56 216 GLU A C 1
ATOM 1768 O O . GLU A 1 216 ? -9.300 -20.494 13.727 1.00 96.56 216 GLU A O 1
ATOM 1773 N N . ARG A 1 217 ? -9.451 -18.279 14.071 1.00 95.44 217 ARG A N 1
ATOM 1774 C CA . ARG A 1 217 ? -9.420 -17.923 12.644 1.00 95.44 217 ARG A CA 1
ATOM 1775 C C . ARG A 1 217 ? -8.018 -17.965 12.037 1.00 95.44 217 ARG A C 1
ATOM 1777 O O . ARG A 1 217 ? -7.872 -18.338 10.876 1.00 95.44 217 ARG A O 1
ATOM 1784 N N . TYR A 1 218 ? -6.999 -17.561 12.793 1.00 95.62 218 TYR A N 1
ATOM 1785 C CA . TYR A 1 218 ? -5.640 -17.349 12.277 1.00 95.62 218 TYR A CA 1
ATOM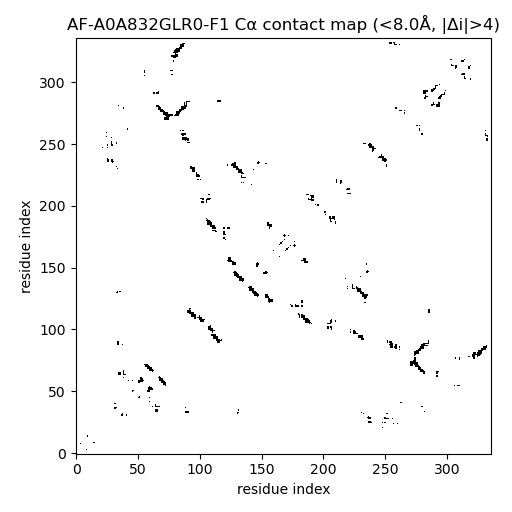 1786 C C . TYR A 1 218 ? -4.551 -18.059 13.091 1.00 95.62 218 TYR A C 1
ATOM 1788 O O . TYR A 1 218 ? -3.383 -18.091 12.684 1.00 95.62 218 TYR A O 1
ATOM 1796 N N . GLY A 1 219 ? -4.895 -18.640 14.241 1.00 95.81 219 GLY A N 1
ATOM 1797 C CA . GLY A 1 219 ? -3.931 -19.203 15.185 1.00 95.81 219 GLY A CA 1
ATOM 1798 C C . GLY A 1 219 ? -2.978 -18.147 15.736 1.00 95.81 219 GLY A C 1
ATOM 1799 O O . GLY A 1 219 ? -1.790 -18.443 15.852 1.00 95.81 219 GLY A O 1
ATOM 1800 N N . ILE A 1 220 ? -3.468 -16.923 15.953 1.00 95.00 220 ILE A N 1
ATOM 1801 C CA . ILE A 1 220 ? -2.704 -15.775 16.456 1.00 95.00 220 ILE A CA 1
ATOM 1802 C C . ILE A 1 220 ? -2.995 -15.583 17.940 1.00 95.00 220 ILE A C 1
ATOM 1804 O O . ILE A 1 220 ? -4.154 -15.559 18.351 1.00 95.00 220 ILE A O 1
ATOM 1808 N N . LYS A 1 221 ? -1.938 -15.393 18.728 1.00 95.44 221 LYS A N 1
ATOM 1809 C CA . LYS A 1 221 ? -2.003 -15.055 20.153 1.00 95.44 221 LYS A CA 1
ATOM 1810 C C . LYS A 1 221 ? -1.687 -13.581 20.374 1.00 95.44 221 LYS A C 1
ATOM 1812 O O . LYS A 1 221 ? -1.149 -12.903 19.506 1.00 95.44 221 LYS A O 1
ATOM 1817 N N . GLU A 1 222 ? -1.981 -13.082 21.573 1.00 96.19 222 GLU A N 1
ATOM 1818 C CA . GLU A 1 222 ? -1.730 -11.674 21.916 1.00 96.19 222 GLU A CA 1
ATOM 1819 C C . GLU A 1 222 ? -0.252 -11.273 21.750 1.00 96.19 222 GLU A C 1
ATOM 1821 O O . GLU A 1 222 ? 0.048 -10.164 21.317 1.00 96.19 222 GLU A O 1
ATOM 1826 N N . GLU A 1 223 ? 0.679 -12.177 22.059 1.00 96.12 223 GLU A N 1
ATOM 1827 C CA . GLU A 1 223 ? 2.119 -11.926 21.927 1.00 96.12 223 GLU A CA 1
ATOM 1828 C C . GLU A 1 223 ? 2.591 -11.796 20.472 1.00 96.12 223 GLU A C 1
ATOM 1830 O O .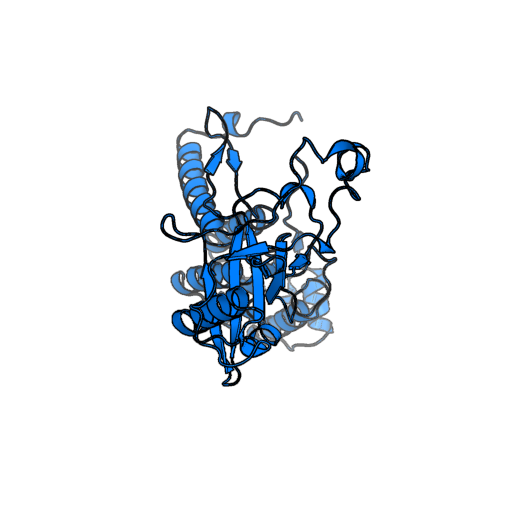 GLU A 1 223 ? 3.564 -11.087 20.212 1.00 96.12 223 GLU A O 1
ATOM 1835 N N . ASP A 1 224 ? 1.878 -12.402 19.517 1.00 96.75 224 ASP A N 1
ATOM 1836 C CA . ASP A 1 224 ? 2.254 -12.370 18.101 1.00 96.75 224 ASP A CA 1
ATOM 1837 C C . ASP A 1 224 ? 2.051 -10.971 17.480 1.00 96.75 224 ASP A C 1
ATOM 1839 O O . ASP A 1 224 ? 2.647 -10.660 16.450 1.00 96.75 224 ASP A O 1
ATOM 1843 N N . PHE A 1 225 ? 1.276 -10.077 18.115 1.00 97.38 225 PHE A N 1
ATOM 1844 C CA . PHE A 1 225 ? 1.142 -8.684 17.659 1.00 97.38 225 PHE A CA 1
ATOM 1845 C C . PHE A 1 225 ? 2.465 -7.904 17.692 1.00 97.38 225 PHE A C 1
ATOM 1847 O O . PHE A 1 225 ? 2.622 -6.936 16.951 1.00 97.38 225 PHE A O 1
ATOM 1854 N N . VAL A 1 226 ? 3.440 -8.325 18.506 1.00 96.62 226 VAL A N 1
ATOM 1855 C CA . VAL A 1 226 ? 4.762 -7.678 18.570 1.00 96.62 226 VAL A CA 1
ATOM 1856 C C . VAL A 1 226 ? 5.538 -7.850 17.258 1.00 96.62 226 VAL A C 1
ATOM 1858 O O . VAL A 1 226 ? 6.332 -6.986 16.889 1.00 96.62 226 VAL A O 1
ATOM 1861 N N . SER A 1 227 ? 5.293 -8.945 16.538 1.00 96.62 227 SER A N 1
ATOM 1862 C CA . SER A 1 227 ? 5.864 -9.270 15.225 1.00 96.62 227 SER A CA 1
ATOM 1863 C C . SER A 1 227 ? 4.826 -9.156 14.102 1.00 96.62 227 SER A C 1
ATOM 1865 O O . SER A 1 227 ? 4.942 -9.813 13.062 1.00 96.62 227 SER A O 1
ATOM 1867 N N . ALA A 1 228 ? 3.811 -8.314 14.308 1.00 97.31 228 ALA A N 1
ATOM 1868 C CA . ALA A 1 228 ? 2.780 -8.018 13.329 1.00 97.31 228 ALA A CA 1
ATOM 1869 C C . ALA A 1 228 ? 3.004 -6.664 12.651 1.00 97.31 228 ALA A C 1
ATOM 1871 O O . ALA A 1 228 ? 3.422 -5.685 13.265 1.00 97.31 228 ALA A O 1
ATOM 1872 N N . GLU A 1 229 ? 2.638 -6.602 11.378 1.00 97.31 229 GLU A N 1
ATOM 1873 C CA . GLU A 1 229 ? 2.431 -5.364 10.640 1.00 97.31 229 GLU A CA 1
ATOM 1874 C C . GLU A 1 229 ? 1.000 -5.394 10.118 1.00 97.31 229 GLU A C 1
ATOM 1876 O O . GLU A 1 229 ? 0.728 -5.999 9.082 1.00 97.31 229 GLU A O 1
ATOM 1881 N N . ILE A 1 230 ? 0.082 -4.798 10.879 1.00 98.38 230 ILE A N 1
ATOM 1882 C CA . ILE A 1 230 ? -1.337 -4.717 10.534 1.00 98.38 230 ILE A CA 1
ATOM 1883 C C . ILE A 1 230 ? -1.714 -3.249 10.421 1.00 98.38 230 ILE A C 1
ATOM 1885 O O . ILE A 1 230 ? -1.467 -2.464 11.337 1.00 98.38 230 ILE A O 1
ATOM 1889 N N . SER A 1 231 ? -2.360 -2.917 9.318 1.00 98.38 231 SER A N 1
ATOM 1890 C CA . SER A 1 231 ? -2.870 -1.597 9.010 1.00 98.38 231 SER A CA 1
ATOM 1891 C C . SER A 1 231 ? -4.383 -1.633 8.894 1.00 98.38 231 SER A C 1
ATOM 1893 O O . SER A 1 231 ? -4.957 -2.549 8.308 1.00 98.38 231 SER A O 1
ATOM 1895 N N . ALA A 1 232 ? -5.022 -0.600 9.416 1.00 98.50 232 ALA A N 1
ATOM 1896 C CA . ALA A 1 232 ? -6.400 -0.279 9.134 1.00 98.50 232 ALA A CA 1
ATOM 1897 C C . ALA A 1 232 ? -6.481 0.721 7.982 1.00 98.50 232 ALA A C 1
ATOM 1899 O O . ALA A 1 232 ? -5.781 1.740 7.961 1.00 98.50 232 ALA A O 1
ATOM 1900 N N . VAL A 1 233 ? -7.356 0.407 7.038 1.00 98.62 233 VAL A N 1
ATOM 1901 C CA . VAL A 1 233 ? -7.604 1.157 5.804 1.00 98.62 233 VAL A CA 1
ATOM 1902 C C . VAL A 1 233 ? -9.114 1.335 5.626 1.00 98.62 233 VAL A C 1
ATOM 1904 O O . VAL A 1 233 ? -9.874 0.546 6.188 1.00 98.62 233 VAL A O 1
ATOM 1907 N N . PRO A 1 234 ? -9.590 2.345 4.878 1.00 98.44 234 PRO A N 1
ATOM 1908 C CA . PRO A 1 234 ? -11.001 2.444 4.514 1.00 98.44 234 PRO A CA 1
ATOM 1909 C C . PRO A 1 234 ? -11.478 1.161 3.829 1.00 98.44 234 PRO A C 1
ATOM 1911 O O . PRO A 1 234 ? -10.873 0.729 2.846 1.00 98.44 234 PRO A O 1
ATOM 1914 N N . ALA A 1 235 ? -12.548 0.566 4.357 1.00 98.06 235 ALA A N 1
ATOM 1915 C CA . ALA A 1 235 ? -13.097 -0.672 3.822 1.00 98.06 235 ALA A CA 1
ATOM 1916 C C . ALA A 1 235 ? -13.806 -0.441 2.486 1.00 98.06 235 ALA A C 1
ATOM 1918 O O . ALA A 1 235 ? -14.447 0.592 2.263 1.00 98.06 235 ALA A O 1
ATOM 1919 N N . GLY A 1 236 ? -13.770 -1.464 1.639 1.00 95.69 236 GLY A N 1
ATOM 1920 C CA . GLY A 1 236 ? -14.590 -1.538 0.450 1.00 95.69 236 GLY A CA 1
ATOM 1921 C C . GLY A 1 236 ? -13.873 -1.137 -0.833 1.00 95.69 236 GLY A C 1
ATOM 1922 O O . GLY A 1 236 ? -12.724 -0.684 -0.902 1.00 95.69 236 GLY A O 1
ATOM 1923 N N . ARG A 1 237 ? -14.610 -1.358 -1.914 1.00 97.69 237 ARG A N 1
ATOM 1924 C CA . ARG A 1 237 ? -14.102 -1.296 -3.280 1.00 97.69 237 ARG A CA 1
ATOM 1925 C C . ARG A 1 237 ? -14.099 0.135 -3.825 1.00 97.69 237 ARG A C 1
ATOM 1927 O O . ARG A 1 237 ? -14.977 0.933 -3.499 1.00 97.69 237 ARG A O 1
ATOM 1934 N N . ALA A 1 238 ? -13.159 0.420 -4.723 1.00 98.12 238 ALA A N 1
ATOM 1935 C CA . ALA A 1 238 ? -13.174 1.645 -5.518 1.00 98.12 238 ALA A CA 1
ATOM 1936 C C . ALA A 1 238 ? -14.405 1.684 -6.449 1.00 98.12 238 ALA A C 1
ATOM 1938 O O . ALA A 1 238 ? -15.029 0.653 -6.747 1.00 98.12 238 ALA A O 1
ATOM 1939 N N . ARG A 1 239 ? -14.793 2.887 -6.878 1.00 98.06 239 ARG A N 1
ATOM 1940 C CA . ARG A 1 239 ? -15.993 3.151 -7.688 1.00 98.06 239 ARG A CA 1
ATOM 1941 C C . ARG A 1 239 ? -15.730 4.241 -8.717 1.00 98.06 239 ARG A C 1
ATOM 1943 O O . ARG A 1 239 ? -14.854 5.077 -8.519 1.00 98.06 239 ARG A O 1
ATOM 1950 N N . LEU A 1 240 ? -16.537 4.259 -9.773 1.00 98.38 240 LEU A N 1
ATOM 1951 C CA . LEU A 1 240 ? -16.651 5.441 -10.620 1.00 98.38 240 LEU A CA 1
ATOM 1952 C C . LEU A 1 240 ? -17.419 6.541 -9.869 1.00 98.38 240 LEU A C 1
ATOM 1954 O O . LEU A 1 240 ? -18.301 6.249 -9.058 1.00 98.38 240 LEU A O 1
ATOM 1958 N N . LEU A 1 241 ? -17.058 7.796 -10.112 1.00 97.06 241 LEU A N 1
ATOM 1959 C CA . LEU A 1 241 ? -17.564 8.983 -9.431 1.00 97.06 241 LEU A CA 1
ATOM 1960 C C . LEU A 1 241 ? -18.029 10.022 -10.459 1.00 97.06 241 LEU A C 1
ATOM 1962 O O . LEU A 1 241 ? -17.375 10.236 -11.477 1.00 97.06 241 LEU A O 1
ATOM 1966 N N . GLY A 1 242 ? -19.153 10.675 -10.159 1.00 97.62 242 GLY A N 1
ATOM 1967 C CA . GLY A 1 242 ? -19.822 11.637 -11.040 1.00 97.62 242 GLY A CA 1
ATOM 1968 C C . GLY A 1 242 ? -21.076 11.051 -11.692 1.00 97.62 242 GLY A C 1
ATOM 1969 O O . GLY A 1 242 ? -21.205 9.837 -11.833 1.00 97.62 242 GLY A O 1
ATOM 1970 N N . LEU A 1 243 ? -22.018 11.916 -12.089 1.00 97.81 243 LEU A N 1
ATOM 1971 C CA . LEU A 1 243 ? -23.229 11.495 -12.820 1.00 97.81 243 LEU A CA 1
ATOM 1972 C C . LEU A 1 243 ? -22.891 10.860 -14.176 1.00 97.81 243 LEU A C 1
ATOM 1974 O O . LEU A 1 243 ? -23.639 10.032 -14.684 1.00 97.81 243 LEU A O 1
ATOM 1978 N N . ASP A 1 244 ? -21.758 11.260 -14.737 1.00 95.81 244 ASP A N 1
ATOM 1979 C CA . ASP A 1 244 ? -21.163 10.784 -15.979 1.00 95.81 244 ASP A CA 1
ATOM 1980 C C . ASP A 1 244 ? -20.116 9.682 -15.762 1.00 95.81 244 ASP A C 1
ATOM 1982 O O . ASP A 1 244 ? -19.576 9.166 -16.735 1.00 95.81 244 ASP A O 1
ATOM 1986 N N . SER A 1 245 ? -19.839 9.302 -14.508 1.00 96.44 245 SER A N 1
ATOM 1987 C CA . SER A 1 245 ? -18.803 8.323 -14.155 1.00 96.44 245 SER A CA 1
ATOM 1988 C C . SER A 1 245 ? -17.394 8.693 -14.649 1.00 96.44 245 SER A C 1
ATOM 1990 O O . SER A 1 245 ? -16.571 7.809 -14.874 1.00 96.44 245 SER A O 1
ATOM 1992 N N . ALA A 1 246 ? -17.101 9.990 -14.803 1.00 95.31 246 ALA A N 1
ATOM 1993 C CA . ALA A 1 246 ? -15.843 10.469 -15.380 1.00 95.31 246 ALA A CA 1
ATOM 1994 C C . ALA A 1 246 ? -14.611 10.293 -14.472 1.00 95.31 246 ALA A C 1
ATOM 1996 O O . ALA A 1 246 ? -13.478 10.396 -14.945 1.00 95.31 246 ALA A O 1
ATOM 1997 N N . PHE A 1 247 ? -14.807 10.046 -13.176 1.00 96.94 247 PHE A N 1
ATOM 1998 C CA . PHE A 1 247 ? -13.725 9.945 -12.198 1.00 96.94 247 PHE A CA 1
ATOM 1999 C C . PHE A 1 247 ? -13.686 8.573 -11.533 1.00 96.94 247 PHE A C 1
ATOM 2001 O O . PHE A 1 247 ? -14.680 7.855 -11.495 1.00 96.94 247 PHE A O 1
ATOM 2008 N N . VAL A 1 248 ? -12.549 8.236 -10.925 1.00 98.31 248 VAL A N 1
ATOM 2009 C CA . VAL A 1 248 ? -12.417 7.085 -10.025 1.00 98.31 248 VAL A CA 1
ATOM 2010 C C . VAL A 1 248 ? -12.295 7.604 -8.598 1.00 98.31 248 VAL A C 1
ATOM 2012 O O . VAL A 1 248 ? -11.475 8.474 -8.321 1.00 98.31 248 VAL A O 1
ATOM 2015 N N . GLY A 1 249 ? -13.093 7.063 -7.681 1.00 97.88 249 GLY A N 1
ATOM 2016 C CA . GLY A 1 249 ? -13.005 7.296 -6.244 1.00 97.88 249 GLY A CA 1
ATOM 2017 C C . GLY A 1 249 ? -12.582 6.024 -5.513 1.00 97.88 249 GLY A C 1
ATOM 2018 O O . GLY A 1 249 ? -13.180 4.963 -5.693 1.00 97.88 249 GLY A O 1
ATOM 2019 N N . GLY A 1 250 ? -11.552 6.114 -4.674 1.00 97.19 250 GLY A N 1
ATOM 2020 C CA . GLY A 1 250 ? -11.064 4.982 -3.890 1.00 97.19 250 GLY A CA 1
ATOM 2021 C C . GLY A 1 250 ? -9.893 5.358 -2.986 1.00 97.19 250 GLY A C 1
ATOM 2022 O O . GLY A 1 250 ? -9.227 6.367 -3.207 1.00 97.19 250 GLY A O 1
ATOM 2023 N N . TYR A 1 251 ? -9.654 4.546 -1.958 1.00 98.06 251 TYR A N 1
ATOM 2024 C CA . TYR A 1 251 ? -8.515 4.712 -1.057 1.00 98.06 251 TYR A CA 1
ATOM 2025 C C . TYR A 1 251 ? -7.189 4.346 -1.740 1.00 98.06 251 TYR A C 1
ATOM 2027 O O . TYR A 1 251 ? -7.104 3.324 -2.420 1.00 98.06 251 TYR A O 1
ATOM 2035 N N . GLY A 1 252 ? -6.154 5.153 -1.492 1.00 97.19 252 GLY A N 1
ATOM 2036 C CA . GLY A 1 252 ? -4.779 4.883 -1.913 1.00 97.19 252 GLY A CA 1
ATOM 2037 C C . GLY A 1 252 ? -4.504 5.065 -3.394 1.00 97.19 252 GLY A C 1
ATOM 2038 O O . GLY A 1 252 ? -3.716 4.316 -3.956 1.00 97.19 252 GLY A O 1
ATOM 2039 N N . GLN A 1 253 ? -5.152 6.050 -4.024 1.00 98.19 253 GLN A N 1
ATOM 2040 C CA . GLN A 1 253 ? -4.699 6.534 -5.333 1.00 98.19 253 GLN A CA 1
ATOM 2041 C C . GLN A 1 253 ? -3.298 7.134 -5.256 1.00 98.19 253 GLN A C 1
ATOM 2043 O O . GLN A 1 253 ? -2.518 6.927 -6.176 1.00 98.19 253 GLN A O 1
ATOM 2048 N N . ASP A 1 254 ? -3.003 7.806 -4.148 1.00 97.62 254 ASP A N 1
ATOM 2049 C CA . ASP A 1 254 ? -1.683 8.294 -3.776 1.00 97.62 254 ASP A CA 1
ATOM 2050 C C . ASP A 1 254 ? -0.794 7.131 -3.273 1.00 97.62 254 ASP A C 1
ATOM 2052 O O . ASP A 1 254 ? -1.123 6.490 -2.265 1.00 97.62 254 ASP A O 1
ATOM 2056 N N . ASP A 1 255 ? 0.261 6.722 -3.980 1.00 97.56 255 ASP A N 1
ATOM 2057 C CA . ASP A 1 255 ? 0.607 7.023 -5.389 1.00 97.56 255 ASP A CA 1
ATOM 2058 C C . ASP A 1 255 ? 0.426 5.789 -6.295 1.00 97.56 255 ASP A C 1
ATOM 2060 O O . ASP A 1 255 ? 1.019 5.585 -7.362 1.00 97.56 255 ASP A O 1
ATOM 2064 N N . ARG A 1 256 ? -0.474 4.893 -5.880 1.00 98.25 256 ARG A N 1
ATOM 2065 C CA . ARG A 1 256 ? -0.741 3.658 -6.618 1.00 98.25 256 ARG A CA 1
ATOM 2066 C C . ARG A 1 256 ? -1.285 3.907 -8.024 1.00 98.25 256 ARG A C 1
ATOM 2068 O O . ARG A 1 256 ? -1.200 2.999 -8.849 1.00 98.25 256 ARG A O 1
ATOM 2075 N N . ILE A 1 257 ? -1.829 5.089 -8.331 1.00 98.50 257 ILE A N 1
ATOM 2076 C CA . ILE A 1 257 ? -2.197 5.464 -9.704 1.00 98.50 257 ILE A CA 1
ATOM 2077 C C . ILE A 1 257 ? -0.971 5.552 -10.620 1.00 98.50 257 ILE A C 1
ATOM 2079 O O . ILE A 1 257 ? -0.968 4.960 -11.707 1.00 98.50 257 ILE A O 1
ATOM 2083 N N . CYS A 1 258 ? 0.093 6.223 -10.181 1.00 98.56 258 CYS A N 1
ATOM 2084 C CA . CYS A 1 258 ? 1.331 6.322 -10.937 1.00 98.56 258 CYS A CA 1
ATOM 2085 C C . CYS A 1 258 ? 2.074 4.992 -10.929 1.00 98.56 258 CYS A C 1
ATOM 2087 O O . CYS A 1 258 ? 2.562 4.576 -11.980 1.00 98.56 258 CYS A O 1
ATOM 2089 N N . ALA A 1 259 ? 2.066 4.252 -9.817 1.00 98.56 259 ALA A N 1
ATOM 2090 C CA . ALA A 1 259 ? 2.628 2.905 -9.790 1.00 98.56 259 ALA A CA 1
ATOM 2091 C C . ALA A 1 259 ? 1.937 1.982 -10.814 1.00 98.56 259 ALA A C 1
ATOM 2093 O O . ALA A 1 259 ? 2.598 1.320 -11.617 1.00 98.56 259 ALA A O 1
ATOM 2094 N N . TYR A 1 260 ? 0.601 1.973 -10.845 1.00 98.69 260 TYR A N 1
ATOM 2095 C CA . TYR A 1 260 ? -0.168 1.154 -11.779 1.00 98.69 260 TYR A CA 1
ATOM 2096 C C . TYR A 1 260 ? 0.084 1.546 -13.238 1.00 98.69 260 TYR A C 1
ATOM 2098 O O . TYR A 1 260 ? 0.373 0.686 -14.067 1.00 98.69 260 TYR A O 1
ATOM 2106 N N . THR A 1 261 ? 0.020 2.838 -13.563 1.00 98.31 261 THR A N 1
ATOM 2107 C CA . THR A 1 261 ? 0.238 3.319 -14.939 1.00 98.31 261 THR A CA 1
ATOM 2108 C C . THR A 1 261 ? 1.678 3.091 -15.404 1.00 98.31 261 THR A C 1
ATOM 2110 O O . THR A 1 261 ? 1.887 2.622 -16.523 1.00 98.31 261 THR A O 1
ATOM 2113 N N . SER A 1 262 ? 2.667 3.303 -14.530 1.00 98.19 262 SER A N 1
ATOM 2114 C CA . SER A 1 262 ? 4.080 2.989 -14.791 1.00 98.19 262 SER A CA 1
ATOM 2115 C C . SER A 1 262 ? 4.290 1.503 -15.061 1.00 98.19 262 SER A C 1
ATOM 2117 O O . SER A 1 262 ? 5.033 1.130 -15.971 1.00 98.19 262 SER A O 1
ATOM 2119 N N . PHE A 1 263 ? 3.609 0.642 -14.303 1.00 98.38 263 PHE A N 1
ATOM 2120 C CA . PHE A 1 263 ? 3.657 -0.800 -14.504 1.00 98.38 263 PHE A CA 1
ATOM 2121 C C . PHE A 1 263 ? 3.049 -1.227 -15.845 1.00 98.38 263 PHE A C 1
ATOM 2123 O O . PHE A 1 263 ? 3.662 -2.012 -16.570 1.00 98.38 263 PHE A O 1
ATOM 2130 N N . GLN A 1 264 ? 1.874 -0.699 -16.204 1.00 97.88 264 GLN A N 1
ATOM 2131 C CA . GLN A 1 264 ? 1.232 -1.022 -17.483 1.00 97.88 264 GLN A CA 1
ATOM 2132 C C . GLN A 1 264 ? 2.083 -0.554 -18.668 1.00 97.88 264 GLN A C 1
ATOM 2134 O O . GLN A 1 264 ? 2.371 -1.346 -19.565 1.00 97.88 264 GLN A O 1
ATOM 2139 N N . ALA A 1 265 ? 2.601 0.677 -18.613 1.00 96.75 265 ALA A N 1
ATOM 2140 C CA . ALA A 1 265 ? 3.521 1.186 -19.625 1.00 96.75 265 ALA A CA 1
ATOM 2141 C C . ALA A 1 265 ? 4.775 0.304 -19.747 1.00 96.75 265 ALA A C 1
ATOM 2143 O O . ALA A 1 265 ? 5.216 -0.010 -20.851 1.00 96.75 265 ALA A O 1
ATOM 2144 N N . PHE A 1 266 ? 5.340 -0.150 -18.624 1.00 97.25 266 PHE A N 1
ATOM 2145 C CA . PHE A 1 266 ? 6.501 -1.037 -18.627 1.00 97.25 266 PHE A CA 1
ATOM 2146 C C . PHE A 1 266 ? 6.227 -2.380 -19.306 1.00 97.25 266 PHE A C 1
ATOM 2148 O O . PHE A 1 266 ? 7.070 -2.863 -20.070 1.00 97.25 266 PHE A O 1
ATOM 2155 N N . LYS A 1 267 ? 5.061 -2.983 -19.059 1.00 94.81 267 LYS A N 1
ATOM 2156 C CA . LYS A 1 267 ? 4.689 -4.265 -19.666 1.00 94.81 267 LYS A CA 1
ATOM 2157 C C . LYS A 1 267 ? 4.681 -4.203 -21.192 1.00 94.81 267 LYS A C 1
ATOM 2159 O O . LYS A 1 267 ? 5.208 -5.115 -21.825 1.00 94.81 267 LYS A O 1
ATOM 2164 N N . GLU A 1 268 ? 4.156 -3.119 -21.756 1.00 93.31 268 GLU A N 1
ATOM 2165 C CA . GLU A 1 268 ? 3.984 -2.936 -23.203 1.00 93.31 268 GLU A CA 1
ATOM 2166 C C . GLU A 1 268 ? 5.287 -2.662 -23.968 1.00 93.31 268 GLU A C 1
ATOM 2168 O O . GLU A 1 268 ? 5.340 -2.802 -25.191 1.00 93.31 268 GLU A O 1
ATOM 2173 N N . ILE A 1 269 ? 6.366 -2.292 -23.274 1.00 93.50 269 ILE A N 1
ATOM 2174 C CA . ILE A 1 269 ? 7.656 -2.038 -23.921 1.00 93.50 269 ILE A CA 1
ATOM 2175 C C . ILE A 1 269 ? 8.185 -3.334 -24.557 1.00 93.50 269 ILE A C 1
ATOM 2177 O O . ILE A 1 269 ? 8.372 -4.342 -23.891 1.00 93.50 269 ILE A O 1
ATOM 2181 N N . ALA A 1 270 ? 8.545 -3.305 -25.836 1.00 89.62 270 ALA A N 1
ATOM 2182 C CA . ALA A 1 270 ? 9.250 -4.407 -26.488 1.00 89.62 270 ALA A CA 1
ATOM 2183 C C . ALA A 1 270 ? 10.616 -3.930 -26.991 1.00 89.62 270 ALA A C 1
ATOM 2185 O O . ALA A 1 270 ? 10.714 -2.885 -27.626 1.00 89.62 270 ALA A O 1
ATOM 2186 N N . ASN A 1 271 ? 11.675 -4.706 -26.727 1.00 92.44 271 ASN A N 1
ATOM 2187 C CA . ASN A 1 271 ? 13.038 -4.461 -27.229 1.00 92.44 271 ASN A CA 1
ATOM 2188 C C . ASN A 1 271 ? 13.540 -3.006 -27.065 1.00 92.44 271 ASN A C 1
ATOM 2190 O O . ASN A 1 271 ? 13.906 -2.370 -28.061 1.00 92.44 271 ASN A O 1
ATOM 2194 N N . PRO A 1 272 ? 13.579 -2.460 -25.833 1.00 96.88 272 PRO A N 1
ATOM 2195 C CA . PRO A 1 272 ? 13.918 -1.059 -25.624 1.00 96.88 272 PRO A CA 1
ATOM 2196 C C . PRO A 1 272 ? 15.355 -0.745 -26.066 1.00 96.88 272 PRO A C 1
ATOM 2198 O O . PRO A 1 272 ? 16.243 -1.597 -26.041 1.00 96.88 272 PRO A O 1
ATOM 2201 N N . LEU A 1 273 ? 15.610 0.502 -26.470 1.00 97.75 273 LEU A N 1
ATOM 2202 C CA . LEU A 1 273 ? 16.959 0.928 -26.856 1.00 97.75 273 LEU A CA 1
ATOM 2203 C C . LEU A 1 273 ? 17.906 0.972 -25.645 1.00 97.75 273 LEU A C 1
ATOM 2205 O O . LEU A 1 273 ? 19.040 0.515 -25.738 1.00 97.75 273 LEU A O 1
ATOM 2209 N N . TYR A 1 274 ? 17.422 1.477 -24.511 1.00 98.19 274 TYR A N 1
ATOM 2210 C CA . TYR A 1 274 ? 18.140 1.551 -23.235 1.00 98.19 274 TYR A CA 1
ATOM 2211 C C . TYR A 1 274 ? 17.519 0.578 -22.236 1.00 98.19 274 TYR A C 1
ATOM 2213 O O . TYR A 1 274 ? 16.342 0.251 -22.359 1.00 98.19 274 TYR A O 1
ATOM 2221 N N . THR A 1 275 ? 18.280 0.131 -21.238 1.00 97.88 275 THR A N 1
ATOM 2222 C CA . THR A 1 275 ? 17.703 -0.671 -20.153 1.00 97.88 275 THR A CA 1
ATOM 2223 C C . THR A 1 275 ? 16.677 0.164 -19.392 1.00 97.88 275 THR A C 1
ATOM 2225 O O . THR A 1 275 ? 17.006 1.216 -18.838 1.00 97.88 275 THR A O 1
ATOM 2228 N N . THR A 1 276 ? 15.431 -0.306 -19.391 1.00 98.06 276 THR A N 1
ATOM 2229 C CA . THR A 1 276 ? 14.314 0.339 -18.698 1.00 98.06 276 THR A CA 1
ATOM 2230 C C . THR A 1 276 ? 14.112 -0.318 -17.345 1.00 98.06 276 THR A C 1
ATOM 2232 O O . THR A 1 276 ? 14.160 -1.545 -17.240 1.00 98.06 276 THR A O 1
ATOM 2235 N N . LEU A 1 277 ? 13.870 0.501 -16.329 1.00 97.88 277 LEU A N 1
ATOM 2236 C CA . LEU A 1 277 ? 13.694 0.110 -14.940 1.00 97.88 277 LEU A CA 1
ATOM 2237 C C . LEU A 1 277 ? 12.464 0.823 -14.367 1.00 97.88 277 LEU A C 1
ATOM 2239 O O . LEU A 1 277 ? 12.339 2.036 -14.519 1.00 97.88 277 LEU A O 1
ATOM 2243 N N . VAL A 1 278 ? 11.586 0.096 -13.683 1.00 98.56 278 VAL A N 1
ATOM 2244 C CA . VAL A 1 278 ? 10.539 0.695 -12.844 1.00 98.56 278 VAL A CA 1
ATOM 2245 C C . VAL A 1 278 ? 10.798 0.324 -11.395 1.00 98.56 278 VAL A C 1
ATOM 2247 O O . VAL A 1 278 ? 11.098 -0.833 -11.090 1.00 98.56 278 VAL A O 1
ATOM 2250 N N . LEU A 1 279 ? 10.732 1.324 -10.521 1.00 98.44 279 LEU A N 1
ATOM 2251 C CA . LEU A 1 279 ? 10.944 1.196 -9.086 1.00 98.44 279 LEU A CA 1
ATOM 2252 C C . LEU A 1 279 ? 9.649 1.527 -8.348 1.00 98.44 279 LEU A C 1
ATOM 2254 O O . LEU A 1 279 ? 9.088 2.603 -8.536 1.00 98.44 279 LEU A O 1
ATOM 2258 N N . PHE A 1 280 ? 9.231 0.613 -7.479 1.00 98.38 280 PHE A N 1
ATOM 2259 C CA . PHE A 1 280 ? 8.117 0.778 -6.554 1.00 98.38 280 PHE A CA 1
ATOM 2260 C C . PHE A 1 280 ? 8.675 0.836 -5.135 1.00 98.38 280 PHE A C 1
ATOM 2262 O O . PHE A 1 280 ? 9.242 -0.150 -4.648 1.00 98.38 280 PHE A O 1
ATOM 2269 N N . MET A 1 281 ? 8.567 2.005 -4.507 1.00 96.19 281 MET A N 1
ATOM 2270 C CA . MET A 1 281 ? 9.202 2.303 -3.221 1.00 96.19 281 MET A CA 1
ATOM 2271 C C . MET A 1 281 ? 8.190 2.438 -2.078 1.00 96.19 281 MET A C 1
ATOM 2273 O O . MET A 1 281 ? 7.028 2.757 -2.295 1.00 96.19 281 MET A O 1
ATOM 2277 N N . ASP A 1 282 ? 8.652 2.187 -0.856 1.00 96.44 282 ASP A N 1
ATOM 2278 C CA . ASP A 1 282 ? 7.900 2.365 0.393 1.00 96.44 282 ASP A CA 1
ATOM 2279 C C . ASP A 1 282 ? 8.504 3.535 1.186 1.00 96.44 282 ASP A C 1
ATOM 2281 O O . ASP A 1 282 ? 9.653 3.927 0.958 1.00 96.44 282 ASP A O 1
ATOM 2285 N N . ARG A 1 283 ? 7.778 4.032 2.189 1.00 95.31 283 ARG A N 1
ATOM 2286 C CA . ARG A 1 283 ? 8.190 5.102 3.111 1.00 95.31 283 ARG A CA 1
ATOM 2287 C C . ARG A 1 283 ? 8.231 6.511 2.546 1.00 95.31 283 ARG A C 1
ATOM 2289 O O . ARG A 1 283 ? 8.795 7.363 3.234 1.00 95.31 283 ARG A O 1
ATOM 2296 N N . GLU A 1 284 ? 7.665 6.786 1.375 1.00 96.75 284 GLU A N 1
ATOM 2297 C CA . GLU A 1 284 ? 7.604 8.166 0.868 1.00 96.75 284 GLU A CA 1
ATOM 2298 C C . GLU A 1 284 ? 6.875 9.055 1.884 1.00 96.75 284 GLU A C 1
ATOM 2300 O O . GLU A 1 284 ? 7.470 10.008 2.398 1.00 96.75 284 GLU A O 1
ATOM 2305 N N . GLU A 1 285 ? 5.710 8.589 2.339 1.00 95.06 285 GLU A N 1
ATOM 2306 C CA . GLU A 1 285 ? 4.747 9.323 3.169 1.00 95.06 285 GLU A CA 1
ATOM 2307 C C . GLU A 1 285 ? 5.278 9.746 4.547 1.00 95.06 285 GLU A C 1
ATOM 2309 O O . GLU A 1 285 ? 4.680 10.548 5.269 1.00 95.06 285 GLU A O 1
ATOM 2314 N N . ILE A 1 286 ? 6.415 9.182 4.957 1.00 93.62 286 ILE A N 1
ATOM 2315 C CA . ILE A 1 286 ? 7.094 9.492 6.220 1.00 93.62 286 ILE A CA 1
ATOM 2316 C C . ILE A 1 286 ? 8.461 10.162 6.012 1.00 93.62 286 ILE A C 1
ATOM 2318 O O . ILE A 1 286 ? 9.281 10.199 6.932 1.00 93.62 286 ILE A O 1
ATOM 2322 N N . GLY A 1 287 ? 8.726 10.689 4.814 1.00 91.94 287 GLY A N 1
ATOM 2323 C CA . GLY A 1 287 ? 9.950 11.412 4.468 1.00 91.94 287 GLY A CA 1
ATOM 2324 C C . GLY A 1 287 ? 11.046 10.555 3.826 1.00 91.94 287 GLY A C 1
ATOM 2325 O O . GLY A 1 287 ? 12.223 10.932 3.876 1.00 91.94 287 GLY A O 1
ATOM 2326 N N . SER A 1 288 ? 10.690 9.414 3.229 1.00 92.00 288 SER A N 1
ATOM 2327 C CA . SER A 1 288 ? 11.601 8.480 2.550 1.00 92.00 288 SER A CA 1
ATOM 2328 C C . SER A 1 288 ? 12.714 7.909 3.439 1.00 92.00 288 SER A C 1
ATOM 2330 O O . SER A 1 288 ? 13.820 7.637 2.970 1.00 92.00 288 SER A O 1
ATOM 2332 N N . GLU A 1 289 ? 12.439 7.679 4.722 1.00 90.50 289 GLU A N 1
ATOM 2333 C CA . GLU A 1 289 ? 13.378 7.070 5.673 1.00 90.50 289 GLU A CA 1
ATOM 2334 C C . GLU A 1 289 ? 13.096 5.574 5.863 1.00 90.50 289 GLU A C 1
ATOM 2336 O O . GLU A 1 289 ? 11.963 5.164 6.113 1.00 90.50 289 GLU A O 1
ATOM 2341 N N . GLY A 1 290 ? 14.132 4.736 5.788 1.00 91.69 290 GLY A N 1
ATOM 2342 C CA . GLY A 1 290 ? 13.997 3.299 6.012 1.00 91.69 290 GLY A CA 1
ATOM 2343 C C . GLY A 1 290 ? 14.883 2.447 5.113 1.00 91.69 290 GLY A C 1
ATOM 2344 O O . GLY A 1 290 ? 15.747 2.925 4.390 1.00 91.69 290 GLY A O 1
ATOM 2345 N N . ASN A 1 291 ? 14.684 1.134 5.186 1.00 92.94 291 ASN A N 1
ATOM 2346 C CA . ASN A 1 291 ? 15.462 0.160 4.414 1.00 92.94 291 ASN A CA 1
ATOM 2347 C C . ASN A 1 291 ? 14.851 -0.159 3.038 1.00 92.94 291 ASN A C 1
ATOM 2349 O O . ASN A 1 291 ? 15.522 -0.782 2.223 1.00 92.94 291 ASN A O 1
ATOM 2353 N N . THR A 1 292 ? 13.608 0.250 2.800 1.00 94.25 292 THR A N 1
ATOM 2354 C CA . THR A 1 292 ? 12.821 0.051 1.569 1.00 94.25 292 THR A CA 1
ATOM 2355 C C . THR A 1 292 ? 12.550 1.369 0.836 1.00 94.25 292 THR A C 1
ATOM 2357 O O . THR A 1 292 ? 11.834 1.379 -0.161 1.00 94.25 292 THR A O 1
ATOM 2360 N N . SER A 1 293 ? 13.137 2.465 1.324 1.00 93.75 293 SER A N 1
ATOM 2361 C CA . SER A 1 293 ? 12.878 3.826 0.866 1.00 93.75 293 SER A CA 1
ATOM 2362 C C . SER A 1 293 ? 13.864 4.319 -0.186 1.00 93.75 293 SER A C 1
ATOM 2364 O O . SER A 1 293 ? 14.931 3.727 -0.394 1.00 93.75 293 SER A O 1
ATOM 2366 N N . ALA A 1 294 ? 13.544 5.468 -0.783 1.00 91.19 294 ALA A N 1
ATOM 2367 C CA . ALA A 1 294 ? 14.393 6.151 -1.756 1.00 91.19 294 ALA A CA 1
ATOM 2368 C C . ALA A 1 294 ? 15.772 6.559 -1.206 1.00 91.19 294 ALA A C 1
ATOM 2370 O O . ALA A 1 294 ? 16.741 6.595 -1.960 1.00 91.19 294 ALA A O 1
ATOM 2371 N N . LYS A 1 295 ? 15.895 6.828 0.105 1.00 93.31 295 LYS A N 1
ATOM 2372 C CA . LYS A 1 295 ? 17.183 7.165 0.748 1.00 93.31 295 LYS A CA 1
ATOM 2373 C C . LYS A 1 295 ? 18.024 5.940 1.116 1.00 93.31 295 LYS A C 1
ATOM 2375 O O . LYS A 1 295 ? 19.158 6.080 1.572 1.00 93.31 295 LYS A O 1
ATOM 2380 N N . SER A 1 296 ? 17.478 4.736 0.965 1.00 94.69 296 SER A N 1
ATOM 2381 C CA . SER A 1 296 ? 18.212 3.504 1.238 1.00 94.69 296 SER A CA 1
ATOM 2382 C C . SER A 1 296 ? 19.229 3.195 0.132 1.00 94.69 296 SER A C 1
ATOM 2384 O O . SER A 1 296 ? 19.153 3.693 -0.988 1.00 94.69 296 SER A O 1
ATOM 2386 N N . ARG A 1 297 ? 20.168 2.285 0.412 1.00 94.88 297 ARG A N 1
ATOM 2387 C CA . ARG A 1 297 ? 21.157 1.820 -0.580 1.00 94.88 297 ARG A CA 1
ATOM 2388 C C . ARG A 1 297 ? 20.644 0.681 -1.470 1.00 94.88 297 ARG A C 1
ATOM 2390 O O . ARG A 1 297 ? 21.436 0.032 -2.155 1.00 94.88 297 ARG A O 1
ATOM 2397 N N . ILE A 1 298 ? 19.338 0.393 -1.452 1.00 95.75 298 ILE A N 1
ATOM 2398 C CA . ILE A 1 298 ? 18.771 -0.738 -2.201 1.00 95.75 298 ILE A CA 1
ATOM 2399 C C . ILE A 1 298 ? 18.890 -0.535 -3.713 1.00 95.75 298 ILE A C 1
ATOM 2401 O O . ILE A 1 298 ? 19.217 -1.476 -4.436 1.00 95.75 298 ILE A O 1
ATOM 2405 N N . PHE A 1 299 ? 18.710 0.705 -4.175 1.00 94.69 299 PHE A N 1
ATOM 2406 C CA . PHE A 1 299 ? 18.869 1.070 -5.577 1.00 94.69 299 PHE A CA 1
ATOM 2407 C C . PHE A 1 299 ? 20.324 0.921 -6.034 1.00 94.69 299 PHE A C 1
ATOM 2409 O O . PHE A 1 299 ? 20.582 0.299 -7.061 1.00 94.69 299 PHE A O 1
ATOM 2416 N N . GLU A 1 300 ? 21.287 1.400 -5.241 1.00 95.56 300 GLU A N 1
ATOM 2417 C CA . GLU A 1 300 ? 22.713 1.209 -5.537 1.00 95.56 300 GLU A CA 1
ATOM 2418 C C . GLU A 1 300 ? 23.057 -0.278 -5.665 1.00 95.56 300 GLU A C 1
ATOM 2420 O O . GLU A 1 300 ? 23.683 -0.700 -6.638 1.00 95.56 300 GLU A O 1
ATOM 2425 N N . ASN A 1 301 ? 22.599 -1.092 -4.707 1.00 95.62 301 ASN A N 1
ATOM 2426 C CA . ASN A 1 301 ? 22.782 -2.539 -4.743 1.00 95.62 301 ASN A CA 1
ATOM 2427 C C . ASN A 1 301 ? 22.193 -3.161 -6.021 1.00 95.62 301 ASN A C 1
ATOM 2429 O O . ASN A 1 301 ? 22.851 -3.989 -6.650 1.00 95.62 301 ASN A O 1
ATOM 2433 N N . LEU A 1 302 ? 20.995 -2.740 -6.435 1.00 96.25 302 LEU A N 1
ATOM 2434 C CA . LEU A 1 302 ? 20.377 -3.200 -7.676 1.00 96.25 302 LEU A CA 1
ATOM 2435 C C . LEU A 1 302 ? 21.229 -2.848 -8.904 1.00 96.25 302 LEU A C 1
ATOM 2437 O O . LEU A 1 302 ? 21.478 -3.717 -9.736 1.00 96.25 302 LEU A O 1
ATOM 2441 N N . VAL A 1 303 ? 21.729 -1.614 -9.012 1.00 97.06 303 VAL A N 1
ATOM 2442 C CA . VAL A 1 303 ? 22.583 -1.209 -10.144 1.00 97.06 303 VAL A CA 1
ATOM 2443 C C . VAL A 1 303 ? 23.862 -2.049 -10.192 1.00 97.06 303 VAL A C 1
ATOM 2445 O O . VAL A 1 303 ? 24.244 -2.522 -11.262 1.00 97.06 303 VAL A O 1
ATOM 2448 N N . TYR A 1 304 ? 24.488 -2.335 -9.046 1.00 96.75 304 TYR A N 1
ATOM 2449 C CA . TYR A 1 304 ? 25.635 -3.249 -8.998 1.00 96.75 304 TYR A CA 1
ATOM 2450 C C . TYR A 1 304 ? 25.289 -4.672 -9.455 1.00 96.75 304 TYR A C 1
ATOM 2452 O O . TYR A 1 304 ? 26.114 -5.325 -10.098 1.00 96.75 304 TYR A O 1
ATOM 2460 N N . GLN A 1 305 ? 24.091 -5.173 -9.146 1.00 95.00 305 GLN A N 1
ATOM 2461 C CA . GLN A 1 305 ? 23.629 -6.473 -9.641 1.00 95.00 305 GLN A CA 1
ATOM 2462 C C . GLN A 1 305 ? 23.395 -6.455 -11.156 1.00 95.00 305 GLN A C 1
ATOM 2464 O O . GLN A 1 305 ? 23.802 -7.393 -11.842 1.00 95.00 305 GLN A O 1
ATOM 2469 N N . LEU A 1 306 ? 22.817 -5.377 -11.689 1.00 96.38 306 LEU A N 1
ATOM 2470 C CA . LEU A 1 306 ? 22.627 -5.197 -13.129 1.00 96.38 306 LEU A CA 1
ATOM 2471 C C . LEU A 1 306 ? 23.966 -5.153 -13.877 1.00 96.38 306 LEU A C 1
ATOM 2473 O O . LEU A 1 306 ? 24.118 -5.861 -14.871 1.00 96.38 306 LEU A O 1
ATOM 2477 N N . LEU A 1 307 ? 24.953 -4.413 -13.357 1.00 96.38 307 LEU A N 1
ATOM 2478 C CA . LEU A 1 307 ? 26.318 -4.372 -13.898 1.00 96.38 307 LEU A CA 1
ATOM 2479 C C . LEU A 1 307 ? 26.943 -5.770 -13.966 1.00 96.38 307 LEU A C 1
ATOM 2481 O O . LEU A 1 307 ? 27.390 -6.190 -15.034 1.00 96.38 307 LEU A O 1
ATOM 2485 N N . LYS A 1 308 ? 26.901 -6.527 -12.857 1.00 94.25 308 LYS A N 1
ATOM 2486 C CA . LYS A 1 308 ? 27.380 -7.922 -12.822 1.00 94.25 308 LYS A CA 1
ATOM 2487 C C . LYS A 1 308 ? 26.670 -8.778 -13.862 1.00 94.25 308 LYS A C 1
ATOM 2489 O O . LYS A 1 308 ? 27.305 -9.571 -14.549 1.00 94.25 308 LYS A O 1
ATOM 2494 N N . GLY A 1 309 ? 25.356 -8.611 -13.982 1.00 91.88 309 GLY A N 1
ATOM 2495 C CA . GLY A 1 309 ? 24.548 -9.346 -14.939 1.00 91.88 309 GLY A CA 1
ATOM 2496 C C . GLY A 1 309 ? 24.890 -9.035 -16.400 1.00 91.88 309 GLY A C 1
ATOM 2497 O O . GLY A 1 309 ? 24.626 -9.878 -17.257 1.00 91.88 309 GLY A O 1
ATOM 2498 N N . GLU A 1 310 ? 25.414 -7.850 -16.712 1.00 92.56 310 GLU A N 1
ATOM 2499 C CA . GLU A 1 310 ? 25.913 -7.480 -18.047 1.00 92.56 310 GLU A CA 1
ATOM 2500 C C . GLU A 1 310 ? 27.377 -7.915 -18.269 1.00 92.56 310 GLU A C 1
ATOM 2502 O O . GLU A 1 310 ? 27.901 -7.798 -19.371 1.00 92.56 310 GLU A O 1
ATOM 2507 N N . GLY A 1 311 ? 28.039 -8.469 -17.247 1.00 93.31 311 GLY A N 1
ATOM 2508 C CA . GLY A 1 311 ? 29.456 -8.836 -17.301 1.00 93.31 311 GLY A CA 1
ATOM 2509 C C . GLY A 1 311 ? 30.404 -7.655 -17.072 1.00 93.31 311 GLY A C 1
ATOM 2510 O O . GLY A 1 311 ? 31.603 -7.772 -17.315 1.00 93.31 311 GLY A O 1
ATOM 2511 N N . LEU A 1 312 ? 29.888 -6.520 -16.592 1.00 93.75 312 LEU A N 1
ATOM 2512 C CA . LEU A 1 312 ? 30.687 -5.361 -16.214 1.00 93.75 312 LEU A CA 1
ATOM 2513 C C . LEU A 1 312 ? 31.166 -5.485 -14.764 1.00 93.75 312 LEU A C 1
ATOM 2515 O O . LEU A 1 312 ? 30.448 -5.967 -13.883 1.00 93.75 312 LEU A O 1
ATOM 2519 N N . SER A 1 313 ? 32.375 -4.993 -14.490 1.00 95.06 313 SER A N 1
ATOM 2520 C CA . SER A 1 313 ? 32.897 -4.925 -13.124 1.00 95.06 313 SER A CA 1
ATOM 2521 C C . SER A 1 313 ? 32.010 -4.012 -12.262 1.00 95.06 313 SER A C 1
ATOM 2523 O O . SER A 1 313 ? 31.786 -2.864 -12.644 1.00 95.06 313 SER A O 1
ATOM 2525 N N . PRO A 1 314 ? 31.517 -4.459 -11.097 1.00 94.94 314 PRO A N 1
ATOM 2526 C CA . PRO A 1 314 ? 30.658 -3.662 -10.220 1.00 94.94 314 PRO A CA 1
ATOM 2527 C C . PRO A 1 314 ? 31.492 -2.683 -9.378 1.00 94.94 314 PRO A C 1
ATOM 2529 O O . PRO A 1 314 ? 31.599 -2.832 -8.162 1.00 94.94 314 PRO A O 1
ATOM 2532 N N . THR A 1 315 ? 32.137 -1.716 -10.030 1.00 96.88 315 THR A N 1
ATOM 2533 C CA . THR A 1 315 ? 32.970 -0.693 -9.382 1.00 96.88 315 THR A CA 1
ATOM 2534 C C . THR A 1 315 ? 32.205 0.623 -9.219 1.00 96.88 315 THR A C 1
ATOM 2536 O O . THR A 1 315 ? 31.281 0.886 -9.997 1.00 96.88 315 THR A O 1
ATOM 2539 N N . PRO A 1 316 ? 32.587 1.477 -8.249 1.00 96.69 316 PRO A N 1
ATOM 2540 C CA . PRO A 1 316 ? 32.022 2.820 -8.126 1.00 96.69 316 PRO A CA 1
ATOM 2541 C C . PRO A 1 316 ? 32.125 3.640 -9.418 1.00 96.69 316 PRO A C 1
ATOM 2543 O O . PRO A 1 316 ? 31.173 4.324 -9.772 1.00 96.69 316 PRO A O 1
ATOM 2546 N N . ASP A 1 317 ? 33.224 3.512 -10.167 1.00 97.06 317 ASP A N 1
ATOM 2547 C CA . ASP A 1 317 ? 33.417 4.239 -11.429 1.00 97.06 317 ASP A CA 1
ATOM 2548 C C . ASP A 1 317 ? 32.350 3.877 -12.469 1.00 97.06 317 ASP A C 1
ATOM 2550 O O . ASP A 1 317 ? 31.722 4.761 -13.048 1.00 97.06 317 ASP A O 1
ATOM 2554 N N . HIS A 1 318 ? 32.076 2.580 -12.658 1.00 97.19 318 HIS A N 1
ATOM 2555 C CA . HIS A 1 318 ? 31.005 2.138 -13.552 1.00 97.19 318 HIS A CA 1
ATOM 2556 C C . HIS A 1 318 ? 29.625 2.542 -13.037 1.00 97.19 318 HIS A C 1
ATOM 2558 O O . HIS A 1 318 ? 28.762 2.899 -13.833 1.00 97.19 318 HIS A O 1
ATOM 2564 N N . PHE A 1 319 ? 29.404 2.516 -11.720 1.00 97.69 319 PHE A N 1
ATOM 2565 C CA . PHE A 1 319 ? 28.157 3.010 -11.145 1.00 97.69 319 PHE A CA 1
ATOM 2566 C C . PHE A 1 319 ? 27.934 4.490 -11.496 1.00 97.69 319 PHE A C 1
ATOM 2568 O O . PHE A 1 319 ? 26.885 4.835 -12.036 1.00 97.69 319 PHE A O 1
ATOM 2575 N N . PHE A 1 320 ? 28.921 5.360 -11.266 1.00 97.69 320 PHE A N 1
ATOM 2576 C CA . PHE A 1 320 ? 28.794 6.785 -11.579 1.00 97.69 320 PHE A CA 1
ATOM 2577 C C . PHE A 1 320 ? 28.684 7.060 -13.085 1.00 97.69 320 PHE A C 1
ATOM 2579 O O . PHE A 1 320 ? 27.918 7.940 -13.474 1.00 97.69 320 PHE A O 1
ATOM 2586 N N . GLU A 1 321 ? 29.366 6.283 -13.933 1.00 97.62 321 GLU A N 1
ATOM 2587 C CA . GLU A 1 321 ? 29.225 6.339 -15.397 1.00 97.62 321 GLU A CA 1
ATOM 2588 C C . GLU A 1 321 ? 27.779 6.045 -15.838 1.00 97.62 321 GLU A C 1
ATOM 2590 O O . GLU A 1 321 ? 27.186 6.823 -16.587 1.00 97.62 321 GLU A O 1
ATOM 2595 N N . VAL A 1 322 ? 27.170 4.972 -15.315 1.00 98.06 322 VAL A N 1
ATOM 2596 C CA . VAL A 1 322 ? 25.757 4.633 -15.570 1.00 98.06 322 VAL A CA 1
ATOM 2597 C C . VAL A 1 322 ? 24.839 5.759 -15.096 1.00 98.06 322 VAL A C 1
ATOM 2599 O O . VAL A 1 322 ? 23.926 6.171 -15.818 1.00 98.06 322 VAL A O 1
ATOM 2602 N N . MET A 1 323 ? 25.056 6.262 -13.878 1.00 97.69 323 MET A N 1
ATOM 2603 C CA . MET A 1 323 ? 24.203 7.291 -13.282 1.00 97.69 323 MET A CA 1
ATOM 2604 C C . MET A 1 323 ? 24.267 8.615 -14.048 1.00 97.69 323 MET A C 1
ATOM 2606 O O . MET A 1 323 ? 23.234 9.258 -14.211 1.00 97.69 323 MET A O 1
ATOM 2610 N N . HIS A 1 324 ? 25.432 8.989 -14.583 1.00 98.00 324 HIS A N 1
ATOM 2611 C CA . HIS A 1 324 ? 25.596 10.210 -15.374 1.00 98.00 324 HIS A CA 1
ATOM 2612 C C . HIS A 1 324 ? 24.729 10.223 -16.646 1.00 98.00 324 HIS A C 1
ATOM 2614 O O . HIS A 1 324 ? 24.188 11.263 -17.017 1.00 98.00 324 HIS A O 1
ATOM 2620 N N . HIS A 1 325 ? 24.548 9.066 -17.294 1.00 98.19 325 HIS A N 1
ATOM 2621 C CA . HIS A 1 325 ? 23.750 8.931 -18.522 1.00 98.19 325 HIS A CA 1
ATOM 2622 C C . HIS A 1 325 ? 22.290 8.501 -18.278 1.00 98.19 325 HIS A C 1
ATOM 2624 O O . HIS A 1 325 ? 21.479 8.387 -19.212 1.00 98.19 325 HIS A O 1
ATOM 2630 N N . THR A 1 326 ? 21.943 8.227 -17.022 1.00 98.44 326 THR A N 1
ATOM 2631 C CA . THR A 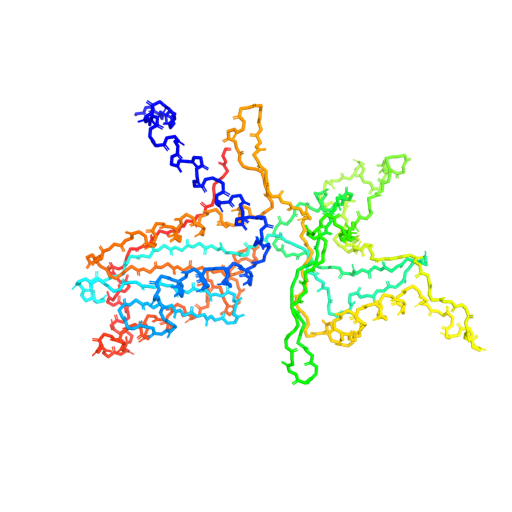1 326 ? 20.610 7.776 -16.629 1.00 98.44 326 THR A CA 1
ATOM 2632 C C . THR A 1 326 ? 19.610 8.925 -16.664 1.00 98.44 326 THR A C 1
ATOM 2634 O O . THR A 1 326 ? 19.902 10.050 -16.271 1.00 98.44 326 THR A O 1
ATOM 2637 N N . LYS A 1 327 ? 18.393 8.628 -17.125 1.00 98.44 327 LYS A N 1
ATOM 2638 C CA . LYS A 1 327 ? 17.249 9.541 -17.052 1.00 98.44 327 LYS A CA 1
ATOM 2639 C C . LYS A 1 327 ? 16.175 8.907 -16.186 1.00 98.44 327 LYS A C 1
ATOM 2641 O O . LYS A 1 327 ? 15.844 7.741 -16.399 1.00 98.44 327 LYS A O 1
ATOM 2646 N N . ALA A 1 328 ? 15.642 9.679 -15.248 1.00 97.56 328 ALA A N 1
ATOM 2647 C CA . ALA A 1 328 ? 14.602 9.241 -14.332 1.00 97.56 328 ALA A CA 1
ATOM 2648 C C . ALA A 1 328 ? 13.377 10.151 -14.432 1.00 97.56 328 ALA A C 1
ATOM 2650 O O . ALA A 1 328 ? 13.512 11.368 -14.562 1.00 97.56 328 ALA A O 1
ATOM 2651 N N . LEU A 1 329 ? 12.199 9.543 -14.358 1.00 97.88 329 LEU A N 1
ATOM 2652 C CA . LEU A 1 329 ? 10.922 10.208 -14.168 1.00 97.88 329 LEU A CA 1
ATOM 2653 C C . LEU A 1 329 ? 10.404 9.819 -12.780 1.00 97.88 329 LEU A C 1
ATOM 2655 O O . LEU A 1 329 ? 10.180 8.640 -12.511 1.00 97.88 329 LEU A O 1
ATOM 2659 N N . SER A 1 330 ? 10.272 10.810 -11.901 1.00 97.62 330 SER A N 1
ATOM 2660 C CA . SER A 1 330 ? 9.560 10.655 -10.632 1.00 97.62 330 SER A CA 1
ATOM 2661 C C . SER A 1 330 ? 8.082 10.845 -10.937 1.00 97.62 330 SER A C 1
ATOM 2663 O O . SER A 1 330 ? 7.688 11.945 -11.323 1.00 97.62 330 SER A O 1
ATOM 2665 N N . ALA A 1 331 ? 7.310 9.768 -10.874 1.00 97.25 331 ALA A N 1
ATOM 2666 C CA . ALA A 1 331 ? 5.873 9.806 -11.073 1.00 97.25 331 ALA A CA 1
ATOM 2667 C C . ALA A 1 331 ? 5.222 9.827 -9.696 1.00 97.25 331 ALA A C 1
ATOM 2669 O O . ALA A 1 331 ? 5.464 8.914 -8.915 1.00 97.25 331 ALA A O 1
ATOM 2670 N N . ASP A 1 332 ? 4.475 10.894 -9.449 1.00 97.75 332 ASP A N 1
ATOM 2671 C CA . ASP A 1 332 ? 3.691 11.136 -8.248 1.00 97.75 332 ASP A CA 1
ATOM 2672 C C . ASP A 1 332 ? 2.482 11.999 -8.644 1.00 97.75 332 ASP A C 1
ATOM 2674 O O . ASP A 1 332 ? 2.519 12.715 -9.661 1.00 97.75 332 ASP A O 1
ATOM 2678 N N . VAL A 1 333 ? 1.407 11.925 -7.873 1.00 96.81 333 VAL A N 1
ATOM 2679 C CA . VAL A 1 333 ? 0.213 12.739 -8.064 1.00 96.81 333 VAL A CA 1
ATOM 2680 C C . VAL A 1 333 ? 0.495 14.217 -7.791 1.00 96.81 333 VAL A C 1
ATOM 2682 O O . VAL A 1 333 ? 1.369 14.615 -7.025 1.00 96.81 333 VAL A O 1
ATOM 2685 N N . THR A 1 334 ? -0.294 15.084 -8.422 1.00 95.25 334 THR A N 1
ATOM 2686 C CA . THR A 1 334 ? -0.298 16.523 -8.136 1.00 95.25 334 THR A CA 1
ATOM 2687 C C . THR A 1 334 ? -1.666 16.953 -7.633 1.00 95.25 334 THR A C 1
ATOM 2689 O O . THR A 1 334 ? -2.677 16.323 -7.946 1.00 95.25 334 THR A O 1
ATOM 2692 N N . ALA A 1 335 ? -1.726 18.076 -6.914 1.00 90.38 335 ALA A N 1
ATOM 2693 C CA . ALA A 1 335 ? -3.000 18.719 -6.606 1.00 90.38 335 ALA A CA 1
ATOM 2694 C C . ALA A 1 335 ? -3.679 19.182 -7.910 1.00 90.38 335 ALA A C 1
ATOM 2696 O O . ALA A 1 335 ? -3.118 20.010 -8.632 1.00 90.38 335 ALA A O 1
ATOM 2697 N N . GLY A 1 336 ? -4.837 18.584 -8.206 1.00 72.94 336 GLY A N 1
ATOM 2698 C CA . GLY A 1 336 ? -5.646 18.840 -9.402 1.00 72.94 336 GLY A CA 1
ATOM 2699 C C . GLY A 1 336 ? -6.590 20.026 -9.301 1.00 72.94 336 GLY A C 1
ATOM 2700 O O . GLY A 1 336 ? -6.794 20.545 -8.177 1.00 72.94 336 GLY A O 1
#

pLDDT: mean 95.32, std 5.97, range [57.28, 98.75]

Organism: NCBI:txid1653476

Secondary structure (DSSP, 8-state):
-PPPPGGGT--HHHHHHHHHHHHHHHHHHHH--SHHHHHHHHHHHHHHTT-EET-SSEEEEEETTTEEEEEE--SS-GGG-EEEEEEE----EEEEEEEEEEEETTEEEEEEEEESS--GGGSSSS-EEEEEEEE-TTS-EEEEEES-STTSPPBB-PPPPHHHHIIIIITS-HHHHS-GGG-PEEEE-PPPPS--SSTTTTTTHHHHHHHHHHHHHH---GGGGGGEEEEEEE-S--EEESTT--EEE-TTHHHHHHHHHHHHHHHH--S-SSEEEEEEES-GGGTS-SSSSTTSTHHHHHHHHHHHHHT----HHHHHHHHHH-EEEE------

Sequence (336 aa):
MEPKHVYDLIGEKEKKEIDKFTEAYVEFLSTVKTERESVEFFCEALRKEGFQEGGQREGFFVYKNKFLACWRRGQKTLKEGLRIIVSHIDTPRLDLKLHPLFEDMELAYFKTHYYGGIKKYHWVAMPLALHGVVVKKDGTLVKIVIGEKEDEPVFTICDLLPHLARKKQEEKKLAEAIPAENLNILVGGIPLEKGAKTKKEEKERVKKRILQLLEERYGIKEEDFVSAEISAVPAGRARLLGLDSAFVGGYGQDDRICAYTSFQAFKEIANPLYTTLVLFMDREEIGSEGNTSAKSRIFENLVYQLLKGEGLSPTPDHFFEVMHHTKALSADVTAG

Mean predicted aligned error: 4.3 Å

Radius of gyration: 23.66 Å; Cα contacts (8 Å, |Δi|>4): 620; chains: 1; bounding box: 58×48×71 Å

Solvent-accessible surface area (backbone atoms only — not comparable to full-atom values): 18367 Å² total; per-residue (Å²): 133,83,90,74,62,67,80,83,74,54,52,77,67,55,52,56,51,49,52,55,53,48,54,54,47,38,51,46,44,40,74,35,87,45,28,46,44,46,38,50,54,51,51,54,52,39,47,75,74,67,38,33,81,74,31,77,56,43,18,30,49,76,46,94,55,37,20,36,38,39,39,40,53,27,78,43,60,61,63,69,8,42,41,37,41,36,19,36,41,41,53,65,39,34,29,54,41,56,79,24,77,44,60,56,95,72,28,16,29,35,38,42,43,77,38,40,85,66,65,64,78,77,62,37,73,40,57,24,16,43,41,37,39,32,39,39,98,89,65,52,76,44,80,45,77,46,18,68,51,92,91,44,71,62,31,34,18,83,63,77,58,71,96,70,21,53,87,66,2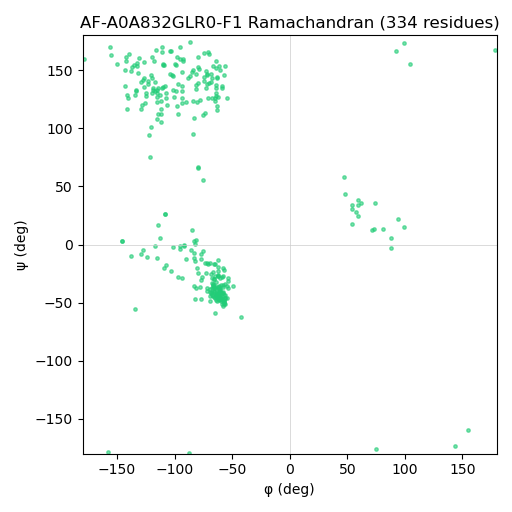8,69,76,43,57,79,83,65,31,52,55,70,88,66,53,34,33,47,75,47,60,64,57,52,82,93,81,60,95,43,80,76,66,61,50,56,34,23,35,51,36,53,46,50,52,38,30,74,74,70,70,42,55,81,76,33,37,63,51,38,55,42,33,42,42,75,40,53,65,35,43,69,35,68,99,81,46,82,38,80,44,62,70,56,51,59,22,37,52,40,36,48,53,53,50,54,58,56,68,71,62,70,86,42,63,43,27,35,36,40,39,38,25,21,38,56,65,71,76,23,61,55,81,44,14,82,74,25,66,56,63,61,53,48,52,40,50,52,32,47,65,73,72,41,74,71,42,71,68,52,50,52,44,18,56,73,48,38,46,76,43,81,43,68,83,74,92,127

Nearest PDB structures (foldseek):
  2glf-assembly1_A  TM=9.437E-01  e=2.821E-35  Thermotoga maritima
  1y7e-assembly1_A  TM=9.272E-01  e=3.848E-30  Borreliella burgdorferi
  2glj-assembly1_B  TM=8.692E-01  e=4.443E-29  Clostridium acetobutylicum
  7dde-assembly1_C  TM=8.339E-01  e=7.132E-18  Schizosaccharomyces pombe 972h-
  4eme-assembly1_C  TM=8.152E-01  e=3.862E-17  Plasmodium falciparum 3D7